Protein AF-A0A6A7LUN0-F1 (afdb_monomer_lite)

Structure (mmCIF, N/CA/C/O backbone):
data_AF-A0A6A7LUN0-F1
#
_entry.id   AF-A0A6A7LUN0-F1
#
loop_
_atom_site.group_PDB
_atom_site.id
_atom_site.type_symbol
_atom_site.label_atom_id
_atom_site.label_alt_id
_atom_site.label_comp_id
_atom_site.label_asym_id
_atom_site.label_entity_id
_atom_site.label_seq_id
_atom_site.pdbx_PDB_ins_code
_atom_site.Cartn_x
_atom_site.Cartn_y
_atom_site.Cartn_z
_atom_site.occupancy
_atom_site.B_iso_or_equiv
_atom_site.auth_seq_id
_atom_site.auth_comp_id
_atom_site.auth_asym_id
_atom_site.auth_atom_id
_atom_site.pdbx_PDB_model_num
ATOM 1 N N . MET A 1 1 ? 32.329 -6.290 10.914 1.00 32.00 1 MET A N 1
ATOM 2 C CA . MET A 1 1 ? 31.303 -7.043 11.662 1.00 32.00 1 MET A CA 1
ATOM 3 C C . MET A 1 1 ? 29.964 -6.703 11.040 1.00 32.00 1 MET A C 1
ATOM 5 O O . MET A 1 1 ? 29.440 -5.628 11.288 1.00 32.00 1 MET A O 1
ATOM 9 N N . THR A 1 2 ? 29.502 -7.539 10.115 1.00 30.95 2 THR A N 1
ATOM 10 C CA . THR A 1 2 ? 28.252 -7.361 9.370 1.00 30.95 2 THR A CA 1
ATOM 11 C C . THR A 1 2 ? 27.094 -7.620 10.320 1.00 30.95 2 THR A C 1
ATOM 13 O O . THR A 1 2 ? 26.953 -8.715 10.860 1.00 30.95 2 THR A O 1
ATOM 16 N N . GLN A 1 3 ? 26.319 -6.578 10.591 1.00 29.12 3 GLN A N 1
ATOM 17 C CA . GLN A 1 3 ? 25.154 -6.629 11.456 1.00 29.12 3 GLN A CA 1
ATOM 18 C C . GLN A 1 3 ? 24.014 -7.293 10.675 1.00 29.12 3 GLN A C 1
ATOM 20 O O . GLN A 1 3 ? 23.099 -6.635 10.196 1.00 29.12 3 GLN A O 1
ATOM 25 N N . THR A 1 4 ? 24.088 -8.615 10.519 1.00 35.47 4 THR A N 1
ATOM 26 C CA . THR A 1 4 ? 22.958 -9.460 10.122 1.00 35.47 4 THR A CA 1
ATOM 27 C C . THR A 1 4 ? 22.011 -9.518 11.319 1.00 35.47 4 THR A C 1
ATOM 29 O O . THR A 1 4 ? 21.929 -10.513 12.034 1.00 35.47 4 THR A O 1
ATOM 32 N N . ALA A 1 5 ? 21.400 -8.380 11.656 1.00 35.88 5 ALA A N 1
ATOM 33 C CA . ALA A 1 5 ? 20.413 -8.340 12.713 1.00 35.88 5 ALA A CA 1
ATOM 34 C C . ALA A 1 5 ? 19.210 -9.180 12.273 1.00 35.88 5 ALA A C 1
ATOM 36 O O . ALA A 1 5 ? 18.821 -9.225 11.108 1.00 35.88 5 ALA A O 1
ATOM 37 N N . VAL A 1 6 ? 18.692 -9.928 13.232 1.00 41.22 6 VAL A N 1
ATOM 38 C CA . VAL A 1 6 ? 17.572 -10.850 13.108 1.00 41.22 6 VAL A CA 1
ATOM 39 C C . VAL A 1 6 ? 16.319 -10.030 12.772 1.00 41.22 6 VAL A C 1
ATOM 41 O O . VAL A 1 6 ? 15.617 -9.570 13.664 1.00 41.22 6 VAL A O 1
ATOM 44 N N . TYR A 1 7 ? 16.076 -9.784 11.483 1.00 47.75 7 TYR A N 1
ATOM 45 C CA . TYR A 1 7 ? 14.964 -8.957 10.986 1.00 47.75 7 TYR A CA 1
ATOM 46 C C . TYR A 1 7 ? 13.709 -9.763 10.624 1.00 47.75 7 TYR A C 1
ATOM 48 O O . TYR A 1 7 ? 12.706 -9.196 10.199 1.00 47.75 7 TYR A O 1
ATOM 56 N N . ASN A 1 8 ? 13.723 -11.077 10.843 1.00 54.34 8 ASN A N 1
ATOM 57 C CA . ASN A 1 8 ? 12.653 -11.971 10.417 1.00 54.34 8 ASN A CA 1
ATOM 58 C C . ASN A 1 8 ? 11.846 -12.508 11.608 1.00 54.34 8 ASN A C 1
ATOM 60 O O . ASN A 1 8 ? 11.859 -13.702 11.908 1.00 54.34 8 ASN A O 1
ATOM 64 N N . SER A 1 9 ? 11.146 -11.621 12.315 1.00 64.19 9 SER A N 1
ATOM 65 C CA . SER A 1 9 ? 10.042 -12.077 13.165 1.00 64.19 9 SER A CA 1
ATOM 66 C C . SER A 1 9 ? 8.835 -12.397 12.277 1.00 64.19 9 SER A C 1
ATOM 68 O O . SER A 1 9 ? 8.668 -11.763 11.232 1.00 64.19 9 SER A O 1
ATOM 70 N N . THR A 1 10 ? 7.983 -13.346 12.678 1.00 64.25 10 THR A N 1
ATOM 71 C CA . THR A 1 10 ? 6.719 -13.628 11.971 1.00 64.25 10 THR A CA 1
ATOM 72 C C . THR A 1 10 ? 5.931 -12.338 11.749 1.00 64.25 10 THR A C 1
ATOM 74 O O . THR A 1 10 ? 5.528 -12.067 10.627 1.00 64.25 10 THR A O 1
ATOM 77 N N . SER A 1 11 ? 5.859 -11.471 12.763 1.00 74.31 11 SER A N 1
ATOM 78 C CA . SER A 1 11 ? 5.230 -10.150 12.682 1.00 74.31 11 SER A CA 1
ATOM 79 C C . SER A 1 11 ? 5.823 -9.249 11.583 1.00 74.31 11 SER A C 1
ATOM 81 O O . SER A 1 11 ? 5.086 -8.595 10.845 1.00 74.31 11 SER A O 1
ATOM 83 N N . THR A 1 12 ? 7.148 -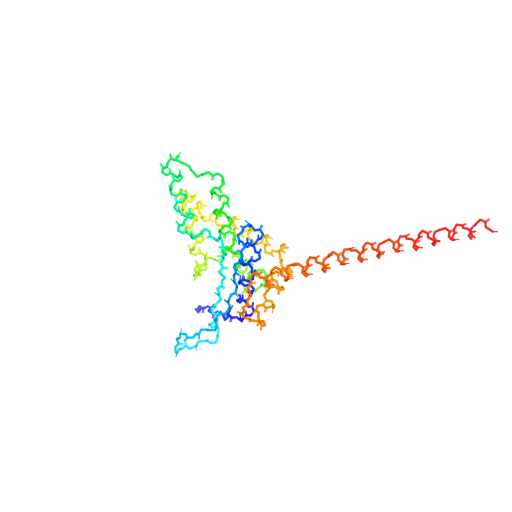9.252 11.394 1.00 77.94 12 THR A N 1
ATOM 84 C CA . THR A 1 12 ? 7.815 -8.464 10.339 1.00 77.94 12 THR A CA 1
ATOM 85 C C . THR A 1 12 ? 7.472 -8.971 8.937 1.00 77.94 12 THR A C 1
ATOM 87 O O . THR A 1 12 ? 7.295 -8.171 8.017 1.00 77.94 12 THR A O 1
ATOM 90 N N . VAL A 1 13 ? 7.372 -10.292 8.765 1.00 78.75 13 VAL A N 1
ATOM 91 C CA . VAL A 1 13 ? 6.965 -10.906 7.492 1.00 78.75 13 VAL A CA 1
ATOM 92 C C . VAL A 1 13 ? 5.477 -10.661 7.244 1.00 78.75 13 VAL A C 1
ATOM 94 O O . VAL A 1 13 ? 5.110 -10.257 6.146 1.00 78.75 13 VAL A O 1
ATOM 97 N N . CYS A 1 14 ? 4.626 -10.780 8.267 1.00 84.50 14 CYS A N 1
ATOM 98 C CA . CYS A 1 14 ? 3.204 -10.464 8.149 1.00 84.50 14 CYS A CA 1
ATOM 99 C C . CYS A 1 14 ? 2.973 -9.024 7.685 1.00 84.50 14 CYS A C 1
ATOM 101 O O . CYS A 1 14 ? 2.146 -8.788 6.811 1.00 84.50 14 CYS A O 1
ATOM 103 N N . LEU A 1 15 ? 3.709 -8.061 8.250 1.00 89.06 15 LEU A N 1
ATOM 104 C CA . LEU A 1 15 ? 3.634 -6.656 7.841 1.00 89.06 15 LEU A CA 1
ATOM 105 C C . LEU A 1 15 ? 4.093 -6.446 6.395 1.00 89.06 15 LEU A C 1
ATOM 107 O O . LEU A 1 15 ? 3.499 -5.636 5.686 1.00 89.06 15 LEU A O 1
ATOM 111 N N . HIS A 1 16 ? 5.127 -7.172 5.963 1.00 87.31 16 HIS A N 1
ATOM 112 C CA . HIS A 1 16 ? 5.645 -7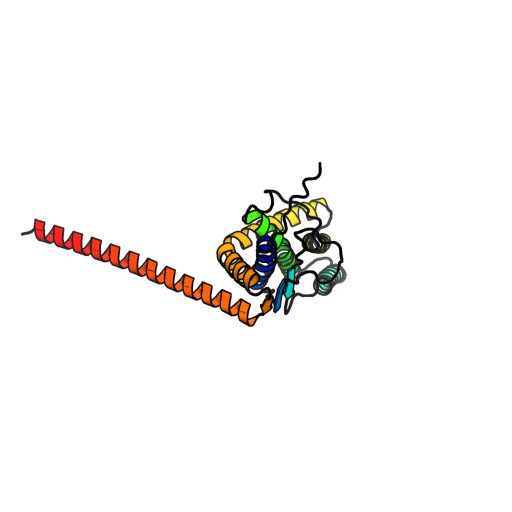.128 4.593 1.00 87.31 16 HIS A CA 1
ATOM 113 C C . HIS A 1 16 ? 4.591 -7.602 3.586 1.00 87.31 16 HIS A C 1
ATOM 115 O O . HIS A 1 16 ? 4.212 -6.848 2.690 1.00 87.31 16 HIS A O 1
ATOM 121 N N . GLU A 1 17 ? 4.047 -8.803 3.792 1.00 87.31 17 GLU A N 1
ATOM 122 C CA . GLU A 1 17 ? 3.032 -9.388 2.906 1.00 87.31 17 GLU A CA 1
ATOM 123 C C . GLU A 1 17 ? 1.701 -8.622 2.951 1.00 87.31 17 GLU A C 1
ATOM 125 O O . GLU A 1 17 ? 1.060 -8.393 1.924 1.00 87.31 17 GLU A O 1
ATOM 130 N N . ALA A 1 18 ? 1.286 -8.153 4.131 1.00 91.56 18 ALA A N 1
ATOM 131 C CA . ALA A 1 18 ? 0.084 -7.337 4.261 1.00 91.56 18 ALA A CA 1
ATOM 132 C C . ALA A 1 18 ? 0.211 -6.005 3.507 1.00 91.56 18 ALA A C 1
ATOM 134 O O . ALA A 1 18 ? -0.760 -5.544 2.908 1.00 91.56 18 ALA A O 1
ATOM 135 N N . ALA A 1 19 ? 1.391 -5.379 3.506 1.00 93.31 19 ALA A N 1
ATOM 136 C CA . ALA A 1 19 ? 1.610 -4.134 2.779 1.00 93.31 19 ALA A CA 1
ATOM 137 C C . ALA A 1 19 ? 1.523 -4.337 1.264 1.00 93.31 19 ALA A C 1
ATOM 139 O O . ALA A 1 19 ? 0.834 -3.580 0.584 1.00 93.31 19 ALA A O 1
ATOM 140 N N . HIS A 1 20 ? 2.150 -5.391 0.751 1.00 90.50 20 HIS A N 1
ATOM 141 C CA . HIS A 1 20 ? 2.011 -5.828 -0.635 1.00 90.50 20 HIS A CA 1
ATOM 142 C C . HIS A 1 20 ? 0.545 -5.991 -1.056 1.00 90.50 20 HIS A C 1
ATOM 144 O O . HIS A 1 20 ? 0.108 -5.386 -2.036 1.00 90.50 20 HIS A O 1
ATOM 150 N N . ALA A 1 21 ? -0.229 -6.737 -0.269 1.00 90.56 21 ALA A N 1
ATOM 151 C CA . ALA A 1 21 ? -1.638 -6.998 -0.528 1.00 90.56 21 ALA A CA 1
ATOM 152 C C . ALA A 1 21 ? -2.508 -5.731 -0.482 1.00 90.56 21 ALA A C 1
ATOM 154 O O . ALA A 1 21 ? -3.247 -5.445 -1.422 1.00 90.56 21 ALA A O 1
ATOM 155 N N . VAL A 1 22 ? -2.400 -4.938 0.589 1.00 94.12 22 VAL A N 1
ATOM 156 C CA . VAL A 1 22 ? -3.233 -3.741 0.795 1.00 94.12 22 VAL A CA 1
ATOM 157 C C . VAL A 1 22 ? -2.910 -2.644 -0.215 1.00 94.12 22 VAL A C 1
ATOM 159 O O . VAL A 1 22 ? -3.820 -1.997 -0.735 1.00 94.12 22 VAL A O 1
ATOM 162 N N . ILE A 1 23 ? -1.628 -2.413 -0.506 1.00 94.12 23 ILE A N 1
ATOM 163 C CA . ILE A 1 23 ? -1.241 -1.416 -1.509 1.00 94.12 23 ILE A CA 1
ATOM 164 C C . ILE A 1 23 ? -1.569 -1.920 -2.914 1.00 94.12 23 ILE A C 1
ATOM 166 O O . ILE A 1 23 ? -2.065 -1.142 -3.726 1.00 94.12 23 ILE A O 1
ATOM 170 N N . GLY A 1 24 ? -1.379 -3.215 -3.177 1.00 89.56 24 GLY A N 1
ATOM 171 C CA . GLY A 1 24 ? -1.799 -3.852 -4.420 1.00 89.56 24 GLY A CA 1
ATOM 172 C C . GLY A 1 24 ? -3.285 -3.635 -4.703 1.00 89.56 24 GLY A C 1
ATOM 173 O O . GLY A 1 24 ? -3.618 -3.135 -5.776 1.00 89.56 24 GLY A O 1
ATOM 174 N N . ASP A 1 25 ? -4.162 -3.921 -3.738 1.00 90.81 25 ASP A N 1
ATOM 175 C CA . ASP A 1 25 ? -5.613 -3.713 -3.856 1.00 90.81 25 ASP A CA 1
ATOM 176 C C . ASP A 1 25 ? -5.971 -2.247 -4.149 1.00 90.81 25 ASP A C 1
ATOM 178 O O . ASP A 1 25 ? -6.665 -1.953 -5.124 1.00 90.81 25 ASP A O 1
ATOM 182 N N . ARG A 1 26 ? -5.394 -1.299 -3.396 1.00 91.62 26 ARG A N 1
ATOM 183 C CA . ARG A 1 26 ? -5.623 0.145 -3.601 1.00 91.62 26 ARG A CA 1
ATOM 184 C C . ARG A 1 26 ? -5.186 0.655 -4.976 1.00 91.62 26 ARG A C 1
ATOM 186 O O . ARG A 1 26 ? -5.747 1.636 -5.458 1.00 91.62 26 ARG A O 1
ATOM 193 N N . LEU A 1 27 ? -4.184 0.026 -5.588 1.00 89.12 27 LEU A N 1
ATOM 194 C CA . LEU A 1 27 ? -3.661 0.396 -6.907 1.00 89.12 27 LEU A CA 1
ATOM 195 C C . LEU A 1 27 ? -4.334 -0.362 -8.065 1.00 89.12 27 LEU A C 1
ATOM 197 O O . LEU A 1 27 ? -3.927 -0.197 -9.217 1.00 89.12 27 LEU A O 1
ATOM 201 N N . GLY A 1 28 ? -5.368 -1.162 -7.775 1.00 83.56 28 GLY A N 1
ATOM 202 C CA . GLY A 1 28 ? -6.113 -1.935 -8.773 1.00 83.56 28 GLY A CA 1
ATOM 203 C C . GLY A 1 28 ? -5.458 -3.266 -9.151 1.00 83.56 28 GLY A C 1
ATOM 204 O O . GLY A 1 28 ? -5.792 -3.845 -10.180 1.00 83.56 28 GLY A O 1
ATOM 205 N N . THR A 1 29 ? -4.535 -3.759 -8.326 1.00 76.94 29 THR A N 1
ATOM 206 C CA . THR A 1 29 ? -3.855 -5.057 -8.465 1.00 76.94 29 THR A CA 1
ATOM 207 C C . THR A 1 29 ? -4.122 -5.927 -7.232 1.00 76.94 29 THR A C 1
ATOM 209 O O . THR A 1 29 ? -3.211 -6.161 -6.433 1.00 76.94 29 THR A O 1
ATOM 212 N N . PRO A 1 30 ? -5.376 -6.354 -7.010 1.00 72.62 30 PRO A N 1
ATOM 213 C CA . PRO A 1 30 ? -5.753 -7.000 -5.765 1.00 72.62 30 PRO A CA 1
ATOM 214 C C . PRO A 1 30 ? -5.081 -8.371 -5.578 1.00 72.62 30 PRO A C 1
ATOM 216 O O . PRO A 1 30 ? -4.813 -9.080 -6.560 1.00 72.62 30 PRO A O 1
ATOM 219 N N . PRO A 1 31 ? -4.802 -8.758 -4.321 1.00 73.69 31 PRO A N 1
ATOM 220 C CA . PRO A 1 31 ? -4.298 -10.085 -4.002 1.00 73.69 31 PRO A CA 1
ATOM 221 C C . PRO A 1 31 ? -5.381 -11.139 -4.270 1.00 73.69 31 PRO A C 1
ATOM 223 O O . PRO A 1 31 ? -6.564 -10.904 -4.049 1.00 73.69 31 PRO A O 1
ATOM 226 N N . PHE A 1 32 ? -4.960 -12.314 -4.723 1.00 66.75 32 PHE A N 1
ATOM 227 C CA . PHE A 1 32 ? -5.776 -13.526 -4.750 1.00 66.75 32 PHE A CA 1
ATOM 228 C C . PHE A 1 32 ? -5.690 -14.259 -3.413 1.00 66.75 32 PHE A C 1
ATOM 230 O O . PHE A 1 32 ? -6.701 -14.637 -2.831 1.00 66.75 32 PHE A O 1
ATOM 237 N N . GLU A 1 33 ? -4.464 -14.430 -2.917 1.00 76.62 33 GLU A N 1
ATOM 238 C CA . GLU A 1 33 ? -4.158 -15.131 -1.675 1.00 76.62 33 GLU A CA 1
ATOM 239 C C . GLU A 1 33 ? -2.901 -14.530 -1.044 1.00 76.62 33 GLU A C 1
ATOM 241 O O . GLU A 1 33 ? -1.970 -14.116 -1.733 1.00 76.62 33 GLU A O 1
ATOM 246 N N . ILE A 1 34 ? -2.839 -14.532 0.280 1.00 78.12 34 ILE A N 1
ATOM 247 C CA . ILE A 1 34 ? -1.654 -14.178 1.056 1.00 78.12 34 ILE A CA 1
ATOM 248 C C . ILE A 1 34 ? -1.290 -15.397 1.892 1.00 78.12 34 ILE A C 1
ATOM 250 O O . ILE A 1 34 ? -2.113 -15.887 2.661 1.00 78.12 34 ILE A O 1
ATOM 254 N N . VAL A 1 35 ? -0.068 -15.905 1.750 1.00 73.81 35 VAL A N 1
ATOM 255 C CA . VAL A 1 35 ? 0.351 -17.174 2.350 1.00 73.81 35 VAL A CA 1
ATOM 256 C C . VAL A 1 35 ? 1.681 -17.015 3.070 1.00 73.81 35 VAL A C 1
ATOM 258 O O . VAL A 1 35 ? 2.706 -16.710 2.465 1.00 73.81 35 VAL A O 1
ATOM 261 N N . LEU A 1 36 ? 1.704 -17.334 4.360 1.00 68.31 36 LEU A N 1
ATOM 262 C CA . LEU A 1 36 ? 2.936 -17.545 5.111 1.00 68.31 36 LEU A CA 1
ATOM 263 C C . LEU A 1 36 ? 3.243 -19.037 5.147 1.00 68.31 36 LEU A C 1
ATOM 265 O O . LEU A 1 36 ? 2.636 -19.802 5.898 1.00 68.31 36 LEU A O 1
ATOM 269 N N . ARG A 1 37 ? 4.207 -19.487 4.337 1.00 59.00 37 ARG A N 1
ATOM 270 C CA . ARG A 1 37 ? 4.658 -20.881 4.412 1.00 59.00 37 ARG A CA 1
ATOM 271 C C . ARG A 1 37 ? 5.770 -20.997 5.444 1.00 59.00 37 ARG A C 1
ATOM 273 O O . ARG A 1 37 ? 6.863 -20.471 5.261 1.00 59.00 37 ARG A O 1
ATOM 280 N N . GLY A 1 38 ? 5.547 -21.803 6.480 1.00 48.84 38 GLY A N 1
ATOM 281 C CA . GLY A 1 38 ? 6.660 -22.355 7.249 1.00 48.84 38 GLY A CA 1
ATOM 282 C C . GLY A 1 38 ? 7.569 -23.154 6.307 1.00 48.84 38 GLY A C 1
ATOM 283 O O . GLY A 1 38 ? 7.095 -24.046 5.601 1.00 48.84 38 GLY A O 1
ATOM 284 N N . SER A 1 39 ? 8.862 -22.825 6.252 1.00 40.19 39 SER A N 1
ATOM 285 C CA . SER A 1 39 ? 9.831 -23.520 5.396 1.00 40.19 39 SER A CA 1
ATOM 286 C C . SER A 1 39 ? 9.794 -25.039 5.636 1.00 40.19 39 SER A C 1
ATOM 288 O O . SER A 1 39 ? 10.192 -25.532 6.693 1.00 40.19 39 SER A O 1
ATOM 290 N N . THR A 1 40 ? 9.311 -25.806 4.652 1.00 34.69 40 THR A N 1
ATOM 291 C CA . THR A 1 40 ? 9.350 -27.284 4.660 1.00 34.69 40 THR A CA 1
ATOM 292 C C . THR A 1 40 ? 10.552 -27.845 3.897 1.00 34.69 40 THR A C 1
ATOM 294 O O . THR A 1 40 ? 10.762 -29.058 3.872 1.00 34.69 40 THR A O 1
ATOM 297 N N . LYS A 1 41 ? 11.395 -26.989 3.309 1.00 34.69 41 LYS A N 1
ATOM 298 C CA . LYS A 1 41 ? 12.603 -27.390 2.582 1.00 34.69 41 LYS A CA 1
ATOM 299 C C . LYS A 1 41 ? 13.795 -26.600 3.109 1.00 34.69 41 LYS A C 1
ATOM 301 O O . LYS A 1 41 ? 13.986 -25.467 2.712 1.00 34.69 41 LYS A O 1
ATOM 306 N N . HIS A 1 42 ? 14.543 -27.210 4.031 1.00 35.50 42 HIS A N 1
ATOM 307 C CA . HIS A 1 42 ? 16.010 -27.185 4.185 1.00 35.50 42 HIS A CA 1
ATOM 308 C C . HIS A 1 42 ? 16.401 -27.511 5.640 1.00 35.50 42 HIS A C 1
ATOM 310 O O . HIS A 1 42 ? 16.007 -26.857 6.600 1.00 35.50 42 HIS A O 1
ATOM 316 N N . LYS A 1 43 ? 17.197 -28.575 5.805 1.00 31.83 43 LYS A N 1
ATOM 317 C CA . LYS A 1 43 ? 17.642 -29.176 7.079 1.00 31.83 43 LYS A CA 1
ATOM 318 C C . LYS A 1 43 ? 18.679 -28.350 7.874 1.00 31.83 43 LYS A C 1
ATOM 320 O O . LYS A 1 43 ? 19.438 -28.924 8.649 1.00 31.83 43 LYS A O 1
ATOM 325 N N . ARG A 1 44 ? 18.745 -27.026 7.730 1.00 36.88 44 ARG A N 1
ATOM 326 C CA . ARG A 1 44 ? 19.609 -26.170 8.566 1.00 36.88 44 ARG A CA 1
ATOM 327 C C . ARG A 1 44 ? 18.887 -24.857 8.846 1.00 36.88 44 ARG A C 1
ATOM 329 O O . ARG A 1 44 ? 18.932 -23.951 8.031 1.00 36.88 44 ARG A O 1
ATOM 336 N N . LYS A 1 45 ? 18.177 -24.812 9.973 1.00 41.44 45 LYS A N 1
ATOM 337 C CA . LYS A 1 45 ? 17.426 -23.642 10.439 1.00 41.44 45 LYS A CA 1
ATOM 338 C C . LYS A 1 45 ? 18.364 -22.643 11.114 1.00 41.44 45 LYS A C 1
ATOM 340 O O . LYS A 1 45 ? 19.080 -23.034 12.037 1.00 41.44 45 LYS A O 1
ATOM 345 N N . GLN A 1 46 ? 18.277 -21.372 10.730 1.00 34.94 46 GLN A N 1
ATOM 346 C CA . GLN A 1 46 ? 18.419 -20.282 11.693 1.00 34.94 46 GLN A CA 1
ATOM 347 C C . GLN A 1 46 ? 17.012 -19.900 12.204 1.00 34.94 46 GLN A C 1
ATOM 349 O O . GLN A 1 46 ? 16.025 -20.086 11.486 1.00 34.94 46 GLN A O 1
ATOM 354 N N . PRO A 1 47 ? 16.854 -19.437 13.454 1.00 30.42 47 PRO A N 1
ATOM 355 C CA . PRO A 1 47 ? 15.581 -18.898 13.925 1.00 30.42 47 PRO A CA 1
ATOM 356 C C . PRO A 1 47 ? 15.290 -17.600 13.149 1.00 30.42 47 PRO A C 1
ATOM 358 O O . PRO A 1 47 ? 15.983 -16.609 13.355 1.00 30.42 47 PRO A O 1
ATOM 361 N N . GLY A 1 48 ? 14.322 -17.622 12.225 1.00 41.12 48 GLY A N 1
ATOM 362 C CA . GLY A 1 48 ? 13.984 -16.469 11.374 1.00 41.12 48 GLY A CA 1
ATOM 363 C C . GLY A 1 48 ? 13.573 -16.792 9.928 1.00 41.12 48 GLY A C 1
ATOM 364 O O . GLY A 1 48 ? 13.174 -15.900 9.199 1.00 41.12 48 GLY A O 1
ATOM 365 N N . ASP A 1 49 ? 13.625 -18.040 9.468 1.00 44.53 49 ASP A N 1
ATOM 366 C CA . ASP A 1 49 ? 13.352 -18.353 8.051 1.00 44.53 49 ASP A CA 1
ATOM 367 C C . ASP A 1 49 ? 11.878 -18.718 7.776 1.00 44.53 49 ASP A C 1
ATOM 369 O O . ASP A 1 49 ? 11.562 -19.857 7.417 1.00 44.53 49 ASP A O 1
ATOM 373 N N . SER A 1 50 ? 10.963 -17.759 7.950 1.00 48.75 50 SER A N 1
ATOM 374 C CA . SER A 1 50 ? 9.567 -17.883 7.496 1.00 48.75 50 SER A CA 1
ATOM 375 C C . SER A 1 50 ? 9.369 -17.098 6.191 1.00 48.75 50 SER A C 1
ATOM 377 O O . SER A 1 50 ? 9.133 -15.894 6.260 1.00 48.75 50 SER A O 1
ATOM 379 N N . PRO A 1 51 ? 9.480 -17.718 5.002 1.00 57.47 51 PRO A N 1
ATOM 380 C CA . PRO A 1 51 ? 9.172 -17.035 3.748 1.00 57.47 51 PRO A CA 1
ATOM 381 C C . PRO A 1 51 ? 7.656 -16.798 3.609 1.00 57.47 51 PRO A C 1
ATOM 383 O O . PRO A 1 51 ? 6.859 -17.741 3.656 1.00 57.47 51 PRO A O 1
ATOM 386 N N . GLY A 1 52 ? 7.268 -15.535 3.438 1.00 52.28 52 GLY A N 1
ATOM 387 C CA . GLY A 1 52 ? 5.924 -15.123 3.034 1.00 52.28 52 GLY A CA 1
ATOM 388 C C . GLY A 1 52 ? 5.804 -15.020 1.514 1.00 52.28 52 GLY A C 1
ATOM 389 O O . GLY A 1 52 ? 6.807 -14.850 0.824 1.00 52.28 52 GLY A O 1
ATOM 390 N N . TRP A 1 53 ? 4.589 -15.198 0.997 1.00 58.41 53 TRP A N 1
ATOM 391 C CA . TRP A 1 53 ? 4.255 -15.023 -0.415 1.00 58.41 53 TRP A CA 1
ATOM 392 C C . TRP A 1 53 ? 2.864 -14.401 -0.544 1.00 58.41 53 TRP A C 1
ATOM 394 O O . TRP A 1 53 ? 1.906 -14.907 0.041 1.00 58.41 53 TRP A O 1
ATOM 404 N N . VAL A 1 54 ? 2.722 -13.370 -1.373 1.00 53.22 54 VAL A N 1
ATOM 405 C CA . VAL A 1 54 ? 1.417 -12.873 -1.837 1.00 53.22 54 VAL A CA 1
ATOM 406 C C . VAL A 1 54 ? 1.217 -13.302 -3.287 1.00 53.22 54 VAL A C 1
ATOM 408 O O . VAL A 1 54 ? 2.033 -12.999 -4.158 1.00 53.22 54 VAL A O 1
ATOM 411 N N . TYR A 1 55 ? 0.117 -13.996 -3.550 1.00 59.75 55 TYR A N 1
ATOM 412 C CA . TYR A 1 55 ? -0.351 -14.335 -4.888 1.00 59.75 55 TYR A CA 1
ATOM 413 C C . TYR A 1 55 ? -1.422 -13.333 -5.307 1.00 59.75 55 TYR A C 1
ATOM 415 O O . TYR A 1 55 ? -2.300 -12.986 -4.522 1.00 59.75 55 TYR A O 1
ATOM 423 N N . TYR A 1 56 ? -1.376 -12.874 -6.553 1.00 54.94 56 TYR A N 1
ATOM 424 C CA . TYR A 1 56 ? -2.294 -11.864 -7.080 1.00 54.94 56 TYR A CA 1
ATOM 425 C C . TYR A 1 56 ? -3.189 -12.465 -8.154 1.00 54.94 56 TYR A C 1
ATOM 427 O O . TYR A 1 56 ? -2.724 -13.244 -8.983 1.00 54.94 56 TYR A O 1
ATOM 435 N N . GLU A 1 57 ? -4.465 -12.080 -8.150 1.00 42.94 57 GLU A N 1
ATOM 436 C CA . GLU A 1 57 ? -5.488 -12.675 -9.027 1.00 42.94 57 GLU A CA 1
ATOM 437 C C . GLU A 1 57 ? -5.259 -12.244 -10.476 1.00 42.94 57 GLU A C 1
ATOM 439 O O . GLU A 1 57 ? -5.480 -12.998 -11.426 1.00 42.94 57 GLU A O 1
ATOM 444 N N . HIS A 1 58 ? -4.728 -11.029 -10.628 1.00 42.78 58 HIS A N 1
ATOM 445 C CA . HIS A 1 58 ? -4.560 -10.343 -11.900 1.00 42.78 58 HIS A CA 1
ATOM 446 C C . HIS A 1 58 ? -3.301 -9.473 -11.953 1.00 42.78 58 HIS A C 1
ATOM 448 O O . HIS A 1 58 ? -3.299 -8.457 -12.652 1.00 42.78 58 HIS A O 1
ATOM 454 N N . SER A 1 59 ? -2.212 -9.831 -11.257 1.00 48.03 59 SER A N 1
ATOM 455 C CA . SER A 1 59 ? -0.938 -9.233 -11.660 1.00 48.03 59 SER A CA 1
ATOM 456 C C . SER A 1 59 ? -0.723 -9.609 -13.125 1.00 48.03 59 SER A C 1
ATOM 458 O O . SER A 1 59 ? -0.802 -10.783 -13.496 1.00 48.03 59 SER A O 1
ATOM 460 N N . GLU A 1 60 ? -0.484 -8.623 -13.994 1.00 52.31 60 GLU A N 1
ATOM 461 C CA . GLU A 1 60 ? 0.270 -8.955 -15.194 1.00 52.31 60 GLU A CA 1
ATOM 462 C C . GLU A 1 60 ? 1.518 -9.658 -14.668 1.00 52.31 60 GLU A C 1
ATOM 464 O O . GLU A 1 60 ? 2.202 -9.065 -13.830 1.00 52.31 60 GLU A O 1
ATOM 469 N N . PRO A 1 61 ? 1.786 -10.919 -15.061 1.00 57.09 61 PRO A N 1
ATOM 470 C CA . PRO A 1 61 ? 3.069 -11.516 -14.736 1.00 57.09 61 PRO A CA 1
ATOM 471 C C . PRO A 1 61 ? 4.128 -10.479 -15.099 1.00 57.09 61 PRO A C 1
ATOM 473 O O . PRO A 1 61 ? 3.953 -9.837 -16.140 1.00 57.09 61 PRO A O 1
ATOM 476 N N . ASP A 1 62 ? 5.177 -10.291 -14.295 1.00 64.12 62 ASP A N 1
ATOM 477 C CA . ASP A 1 62 ? 6.242 -9.316 -14.595 1.00 64.12 62 ASP A CA 1
ATOM 478 C C . ASP A 1 62 ? 6.624 -9.343 -16.082 1.00 64.12 62 ASP A C 1
ATOM 480 O O . ASP A 1 62 ? 6.812 -8.319 -16.727 1.00 64.12 62 ASP A O 1
ATOM 484 N N . GLU A 1 63 ? 6.630 -10.549 -16.650 1.00 70.56 63 GLU A N 1
ATOM 485 C CA . GLU A 1 63 ? 6.911 -10.854 -18.044 1.00 70.56 63 GLU A CA 1
ATOM 486 C C . GLU A 1 63 ? 5.897 -10.302 -19.068 1.00 70.56 63 GLU A C 1
ATOM 488 O O . GLU A 1 63 ? 6.254 -10.007 -20.206 1.00 70.56 63 GLU A O 1
ATOM 493 N N . ARG A 1 64 ? 4.612 -10.186 -18.723 1.00 76.69 64 ARG A N 1
ATOM 494 C CA . ARG A 1 64 ? 3.581 -9.584 -19.584 1.00 76.69 64 ARG A CA 1
ATOM 495 C C . ARG A 1 64 ? 3.679 -8.062 -19.573 1.00 76.69 64 ARG A C 1
ATOM 497 O O . ARG A 1 64 ? 3.639 -7.465 -20.646 1.00 76.69 64 ARG A O 1
ATOM 504 N N . LEU A 1 65 ? 3.850 -7.455 -18.398 1.00 80.06 65 LEU A N 1
ATOM 505 C CA . LEU A 1 65 ? 4.069 -6.013 -18.276 1.00 80.06 65 LEU A CA 1
ATOM 506 C C . LEU A 1 65 ? 5.369 -5.611 -18.983 1.00 80.06 65 LEU A C 1
ATOM 508 O O . LEU A 1 65 ? 5.379 -4.680 -19.787 1.00 80.06 65 LEU A O 1
ATOM 512 N N . ARG A 1 66 ? 6.442 -6.374 -18.756 1.00 80.50 66 ARG A N 1
ATOM 513 C CA . ARG A 1 66 ? 7.720 -6.229 -19.454 1.00 80.50 66 ARG A CA 1
ATOM 514 C C . ARG A 1 66 ? 7.543 -6.262 -20.967 1.00 80.50 66 ARG A C 1
ATOM 516 O O . ARG A 1 66 ? 7.962 -5.320 -21.632 1.00 80.50 66 ARG A O 1
ATOM 523 N N . ARG A 1 67 ? 6.865 -7.286 -21.499 1.00 84.50 67 ARG A N 1
ATOM 524 C CA . ARG A 1 67 ? 6.584 -7.381 -22.938 1.00 84.50 67 ARG A CA 1
ATOM 525 C C . ARG A 1 67 ? 5.801 -6.183 -23.458 1.00 84.50 67 ARG A C 1
ATOM 527 O O . ARG A 1 67 ? 6.152 -5.656 -24.499 1.00 84.50 67 ARG A O 1
ATOM 534 N N . ARG A 1 68 ? 4.802 -5.683 -22.724 1.00 86.62 68 ARG A N 1
ATOM 535 C CA . ARG A 1 68 ? 4.069 -4.466 -23.121 1.00 86.62 68 ARG A CA 1
ATOM 536 C C . ARG A 1 68 ? 4.967 -3.230 -23.172 1.00 86.62 68 ARG A C 1
ATOM 538 O O . ARG A 1 68 ? 4.794 -2.404 -24.067 1.00 86.62 68 ARG A O 1
ATOM 545 N N . ILE A 1 69 ? 5.899 -3.082 -22.228 1.00 85.19 69 ILE A N 1
ATOM 546 C CA . ILE A 1 69 ? 6.875 -1.983 -22.239 1.00 85.19 69 ILE A CA 1
ATOM 547 C C . ILE A 1 69 ? 7.793 -2.120 -23.458 1.00 85.19 69 ILE A C 1
ATOM 549 O O . ILE A 1 69 ? 7.908 -1.171 -24.234 1.00 85.19 69 ILE A O 1
ATOM 553 N N . GLU A 1 70 ? 8.382 -3.300 -23.657 1.00 85.94 70 GLU A N 1
ATOM 554 C CA . GLU A 1 70 ? 9.269 -3.606 -24.785 1.00 85.94 70 GLU A CA 1
ATOM 555 C C . GLU A 1 70 ? 8.554 -3.393 -26.132 1.00 85.94 70 GLU A C 1
ATOM 557 O O . GLU A 1 70 ? 9.052 -2.651 -26.977 1.00 85.94 70 GLU A O 1
ATOM 562 N N . ASP A 1 71 ? 7.343 -3.930 -26.301 1.00 88.25 71 ASP A N 1
ATOM 563 C CA . ASP A 1 71 ? 6.507 -3.760 -27.494 1.00 88.25 71 ASP A CA 1
ATOM 564 C C . ASP A 1 71 ? 6.153 -2.287 -27.736 1.00 88.25 71 ASP A C 1
ATOM 566 O O . ASP A 1 71 ? 6.161 -1.826 -28.877 1.00 88.25 71 ASP A O 1
ATOM 570 N N . SER A 1 72 ? 5.856 -1.514 -26.684 1.00 86.81 72 SER A N 1
ATOM 571 C CA . SER A 1 72 ? 5.557 -0.082 -26.819 1.00 86.81 72 SER A CA 1
ATOM 572 C C . SER A 1 72 ? 6.774 0.694 -27.316 1.00 86.81 72 SER A C 1
ATOM 574 O O . SER A 1 72 ? 6.642 1.528 -28.213 1.00 86.81 72 SER A O 1
ATOM 576 N N . VAL A 1 73 ? 7.959 0.406 -26.774 1.00 83.50 73 VAL A N 1
ATOM 577 C CA . VAL A 1 73 ? 9.213 1.026 -27.220 1.00 83.50 73 VAL A CA 1
ATOM 578 C C . VAL A 1 73 ? 9.526 0.621 -28.660 1.00 83.50 73 VAL A C 1
ATOM 580 O O . VAL A 1 73 ? 9.797 1.496 -29.479 1.00 83.50 73 VAL A O 1
ATOM 583 N N . LEU A 1 74 ? 9.416 -0.666 -28.997 1.00 84.62 74 LEU A N 1
ATOM 584 C CA . LEU A 1 74 ? 9.684 -1.182 -30.343 1.00 84.62 74 LEU A CA 1
ATOM 585 C C . LEU A 1 74 ? 8.724 -0.611 -31.395 1.00 84.62 74 LEU A C 1
ATOM 587 O O . LEU A 1 74 ? 9.158 -0.212 -32.472 1.00 84.62 74 LEU A O 1
ATOM 591 N N . MET A 1 75 ? 7.425 -0.556 -31.093 1.00 85.62 75 MET A N 1
ATOM 592 C CA . MET A 1 75 ? 6.399 -0.158 -32.063 1.00 85.62 75 MET A CA 1
ATOM 593 C C . MET A 1 75 ? 6.211 1.355 -32.171 1.00 85.62 75 MET A C 1
ATOM 595 O O . MET A 1 75 ? 5.810 1.846 -33.225 1.00 85.62 75 MET A O 1
ATOM 599 N N . ARG A 1 76 ? 6.420 2.103 -31.080 1.00 82.31 76 ARG A N 1
ATOM 600 C CA . ARG A 1 76 ? 6.075 3.536 -31.006 1.00 82.31 76 ARG A CA 1
ATOM 601 C C . ARG A 1 76 ? 7.270 4.442 -30.736 1.00 82.31 76 ARG A C 1
ATOM 603 O O . ARG A 1 76 ? 7.140 5.651 -30.894 1.00 82.31 76 ARG A O 1
ATOM 610 N N . GLY A 1 77 ? 8.401 3.891 -30.299 1.00 83.00 77 GLY A N 1
ATOM 611 C CA . GLY A 1 77 ? 9.553 4.663 -29.830 1.00 83.00 77 GLY A CA 1
ATOM 612 C C . GLY A 1 77 ? 9.361 5.303 -28.450 1.00 83.00 77 GLY A C 1
ATOM 613 O O . GLY A 1 77 ? 10.229 6.046 -28.006 1.00 83.00 77 GLY A O 1
ATOM 614 N N . TYR A 1 78 ? 8.239 5.045 -27.765 1.00 83.44 78 TYR A N 1
ATOM 615 C CA . TYR A 1 78 ? 7.957 5.558 -26.421 1.00 83.44 78 TYR A CA 1
ATOM 616 C C . TYR A 1 78 ? 7.001 4.640 -25.644 1.00 83.44 78 TYR A C 1
ATOM 618 O O . TYR A 1 78 ? 6.224 3.876 -26.221 1.00 83.44 78 TYR A O 1
ATOM 626 N N . VAL A 1 79 ? 7.027 4.749 -24.312 1.00 86.19 79 VAL A N 1
ATOM 627 C CA . VAL A 1 79 ? 6.092 4.065 -23.403 1.00 86.19 79 VAL A CA 1
ATOM 628 C C . VAL A 1 79 ? 4.877 4.958 -23.164 1.00 86.19 79 VAL A C 1
ATOM 630 O O . VAL A 1 79 ? 5.026 6.116 -22.775 1.00 86.19 79 VAL A O 1
ATOM 633 N N . THR A 1 80 ? 3.672 4.437 -23.400 1.00 87.19 80 THR A N 1
ATOM 634 C CA . THR A 1 80 ? 2.431 5.189 -23.140 1.00 87.19 80 THR A CA 1
ATOM 635 C C . THR A 1 80 ? 2.230 5.453 -21.644 1.00 87.19 80 THR A C 1
ATOM 637 O O . THR A 1 80 ? 2.698 4.685 -20.803 1.00 87.19 80 THR A O 1
ATOM 640 N N . ASN A 1 81 ? 1.481 6.506 -21.297 1.00 87.88 81 ASN A N 1
ATOM 641 C CA . ASN A 1 81 ? 1.162 6.815 -19.896 1.00 87.88 81 ASN A CA 1
ATOM 642 C C . ASN A 1 81 ? 0.427 5.668 -19.193 1.00 87.88 81 ASN A C 1
ATOM 644 O O . ASN A 1 81 ? 0.654 5.436 -18.015 1.00 87.88 81 ASN A O 1
ATOM 648 N N . GLU A 1 82 ? -0.421 4.929 -19.908 1.00 87.62 82 GLU A N 1
ATOM 649 C CA . GLU A 1 82 ? -1.127 3.774 -19.350 1.00 87.62 82 GLU A CA 1
ATOM 650 C C . GLU A 1 82 ? -0.150 2.675 -18.909 1.00 87.62 82 GLU A C 1
ATOM 652 O O . GLU A 1 82 ? -0.208 2.210 -17.772 1.00 87.62 82 GLU A O 1
ATOM 657 N N . ILE A 1 83 ? 0.794 2.308 -19.783 1.00 86.38 83 ILE A N 1
ATOM 658 C CA . ILE A 1 83 ? 1.807 1.285 -19.489 1.00 86.38 83 ILE A CA 1
ATOM 659 C C . ILE A 1 83 ? 2.759 1.774 -18.393 1.00 86.38 83 ILE A C 1
ATOM 661 O O . ILE A 1 83 ? 3.100 1.013 -17.490 1.00 86.38 83 ILE A O 1
ATOM 665 N N . ARG A 1 84 ? 3.151 3.054 -18.433 1.00 88.94 84 ARG A N 1
ATOM 666 C CA . ARG A 1 84 ? 3.988 3.663 -17.393 1.00 88.94 84 ARG A CA 1
ATOM 667 C C . ARG A 1 84 ? 3.291 3.626 -16.033 1.00 88.94 84 ARG A C 1
ATOM 669 O O . ARG A 1 84 ? 3.897 3.166 -15.076 1.00 88.94 84 ARG A O 1
ATOM 676 N N . ASN A 1 85 ? 2.023 4.025 -15.952 1.00 89.19 85 ASN A N 1
ATOM 677 C CA . ASN A 1 85 ? 1.258 3.993 -14.704 1.00 89.19 85 ASN A CA 1
ATOM 678 C C . ASN A 1 85 ? 1.126 2.566 -14.154 1.00 89.19 85 ASN A C 1
ATOM 680 O O . ASN A 1 85 ? 1.308 2.356 -12.958 1.00 89.19 85 ASN A O 1
ATOM 684 N N . ALA A 1 86 ? 0.869 1.578 -15.017 1.00 86.50 86 ALA A N 1
ATOM 685 C CA . ALA A 1 86 ? 0.821 0.174 -14.609 1.00 86.50 86 ALA A CA 1
ATOM 686 C C . ALA A 1 86 ? 2.166 -0.303 -14.031 1.00 86.50 86 ALA A C 1
ATOM 688 O O . ALA A 1 86 ? 2.198 -0.957 -12.987 1.00 86.50 86 ALA A O 1
ATOM 689 N N . ALA A 1 87 ? 3.279 0.078 -14.662 1.00 88.31 87 ALA A N 1
ATOM 690 C CA . ALA A 1 87 ? 4.615 -0.246 -14.177 1.00 88.31 87 ALA A CA 1
ATOM 691 C C . ALA A 1 87 ? 4.962 0.459 -12.859 1.00 88.31 87 ALA A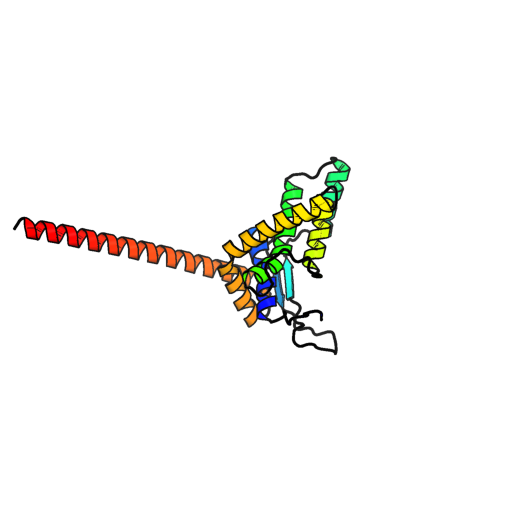 C 1
ATOM 693 O O . ALA A 1 87 ? 5.512 -0.166 -11.954 1.00 88.31 87 ALA A O 1
ATOM 694 N N . GLU A 1 88 ? 4.584 1.727 -12.704 1.00 91.50 88 GLU A N 1
ATOM 695 C CA . GLU A 1 88 ? 4.734 2.447 -11.439 1.00 91.50 88 GLU A CA 1
ATOM 696 C C . GLU A 1 88 ? 3.936 1.788 -10.317 1.00 91.50 88 GLU A C 1
ATOM 698 O O . GLU A 1 88 ? 4.463 1.619 -9.222 1.00 91.50 88 GLU A O 1
ATOM 703 N N . HIS A 1 89 ? 2.691 1.380 -10.574 1.00 90.00 89 HIS A N 1
ATOM 704 C CA . HIS A 1 89 ? 1.872 0.689 -9.577 1.00 90.00 89 HIS A CA 1
ATOM 705 C C . HIS A 1 89 ? 2.502 -0.641 -9.158 1.00 90.00 89 HIS A C 1
ATOM 707 O O . HIS A 1 89 ? 2.543 -0.951 -7.968 1.00 90.00 89 HIS A O 1
ATOM 713 N N . HIS A 1 90 ? 3.052 -1.385 -10.119 1.00 85.81 90 HIS A N 1
ATOM 714 C CA . HIS A 1 90 ? 3.773 -2.625 -9.857 1.00 85.81 90 HIS A CA 1
ATOM 715 C C . HIS A 1 90 ? 4.993 -2.403 -8.954 1.00 85.81 90 HIS A C 1
ATOM 717 O O . HIS A 1 90 ? 5.159 -3.094 -7.950 1.00 85.81 90 HIS A O 1
ATOM 723 N N . ILE A 1 91 ? 5.816 -1.401 -9.274 1.00 89.00 91 ILE A N 1
ATOM 724 C CA . ILE A 1 91 ? 6.993 -1.043 -8.476 1.00 89.00 91 ILE A CA 1
ATOM 725 C C . ILE A 1 91 ? 6.575 -0.559 -7.081 1.00 89.00 91 ILE A C 1
ATOM 727 O O . ILE A 1 91 ? 7.139 -0.996 -6.085 1.00 89.00 91 ILE A O 1
ATOM 731 N N . ILE A 1 92 ? 5.568 0.313 -6.970 1.00 91.94 92 ILE A N 1
ATOM 732 C CA . ILE A 1 92 ? 5.086 0.826 -5.676 1.00 91.94 92 ILE A CA 1
ATOM 733 C C . ILE A 1 92 ? 4.591 -0.318 -4.786 1.00 91.94 92 ILE A C 1
ATOM 735 O O . ILE A 1 92 ? 4.898 -0.339 -3.594 1.00 91.94 92 ILE A O 1
ATOM 739 N N . ARG A 1 93 ? 3.859 -1.280 -5.357 1.00 89.69 93 ARG A N 1
ATOM 740 C CA . ARG A 1 93 ? 3.414 -2.488 -4.658 1.00 89.69 93 ARG A CA 1
ATOM 741 C C . ARG A 1 93 ? 4.600 -3.317 -4.173 1.00 89.69 93 ARG A C 1
ATOM 743 O O . ARG A 1 93 ? 4.609 -3.700 -3.009 1.00 89.69 93 ARG A O 1
ATOM 750 N N . ASP A 1 94 ? 5.598 -3.569 -5.017 1.00 86.50 94 ASP A N 1
ATOM 751 C CA . ASP A 1 94 ? 6.796 -4.343 -4.652 1.00 86.50 94 ASP A CA 1
ATOM 752 C C . ASP A 1 94 ? 7.675 -3.613 -3.614 1.00 86.50 94 ASP A C 1
ATOM 754 O O . ASP A 1 94 ? 8.312 -4.231 -2.765 1.00 86.50 94 ASP A O 1
ATOM 758 N N . LEU A 1 95 ? 7.655 -2.282 -3.592 1.00 90.12 95 LEU A N 1
ATOM 759 C CA . LEU A 1 95 ? 8.337 -1.492 -2.566 1.00 90.12 95 LEU A CA 1
ATOM 760 C C . LEU A 1 95 ? 7.535 -1.371 -1.258 1.00 90.12 95 LEU A C 1
ATOM 762 O O . LEU A 1 95 ? 8.103 -0.985 -0.232 1.00 90.12 95 LEU A O 1
ATOM 766 N N . ALA A 1 96 ? 6.239 -1.702 -1.257 1.00 91.81 96 ALA A N 1
ATOM 767 C CA . ALA A 1 96 ? 5.358 -1.521 -0.102 1.00 91.81 96 ALA A CA 1
ATOM 768 C C . ALA A 1 96 ? 5.790 -2.351 1.117 1.00 91.81 96 ALA A C 1
ATOM 770 O O . ALA A 1 96 ? 5.732 -1.845 2.237 1.00 91.81 96 ALA A O 1
ATOM 771 N N . GLY A 1 97 ? 6.272 -3.582 0.915 1.00 88.06 97 GLY A N 1
ATOM 772 C CA . GLY A 1 97 ? 6.762 -4.433 2.004 1.00 88.06 97 GLY A CA 1
ATOM 773 C C . GLY A 1 97 ? 7.968 -3.822 2.732 1.00 88.06 97 GLY A C 1
ATOM 774 O O . GLY A 1 97 ? 7.960 -3.670 3.957 1.00 88.06 97 GLY A O 1
ATOM 775 N N . ILE A 1 98 ? 8.955 -3.339 1.967 1.00 86.38 98 ILE A N 1
ATOM 776 C CA . ILE A 1 98 ? 10.137 -2.633 2.495 1.00 86.38 98 ILE A CA 1
ATOM 777 C C . ILE A 1 98 ? 9.715 -1.330 3.192 1.00 86.38 98 ILE A C 1
ATOM 779 O O . ILE A 1 98 ? 10.194 -1.001 4.280 1.00 86.38 98 ILE A O 1
ATOM 783 N N . ALA A 1 99 ? 8.789 -0.580 2.591 1.00 90.62 99 ALA A N 1
ATOM 784 C CA . ALA A 1 99 ? 8.261 0.655 3.161 1.00 90.62 99 ALA A CA 1
ATOM 785 C C . ALA A 1 99 ? 7.523 0.421 4.495 1.00 90.62 99 ALA A C 1
ATOM 787 O O . ALA A 1 99 ? 7.697 1.203 5.431 1.00 90.62 99 ALA A O 1
ATOM 788 N N . ALA A 1 100 ? 6.753 -0.662 4.620 1.00 91.00 100 ALA A N 1
ATOM 789 C CA . ALA A 1 100 ? 6.070 -1.047 5.855 1.00 91.00 100 ALA A CA 1
ATOM 790 C C . ALA A 1 100 ? 7.043 -1.429 6.970 1.00 91.00 100 ALA A C 1
ATOM 792 O O . ALA A 1 100 ? 6.862 -1.009 8.114 1.00 91.00 100 ALA A O 1
ATOM 793 N N . GLN A 1 101 ? 8.110 -2.151 6.634 1.00 85.69 101 GLN A N 1
ATOM 794 C CA . GLN A 1 101 ? 9.169 -2.483 7.582 1.00 85.69 101 GLN A CA 1
ATOM 795 C C . GLN A 1 101 ? 9.926 -1.238 8.067 1.00 85.69 101 GLN A C 1
ATOM 797 O O . GLN A 1 101 ? 10.220 -1.112 9.258 1.00 85.69 101 GLN A O 1
ATOM 802 N N . GLN A 1 102 ? 10.202 -0.279 7.179 1.00 86.88 102 GLN A N 1
ATOM 803 C CA . GLN A 1 102 ? 10.800 0.992 7.592 1.00 86.88 102 GLN A CA 1
ATOM 804 C C . GLN A 1 102 ? 9.832 1.806 8.462 1.00 86.88 102 GLN A C 1
ATOM 806 O O . GLN A 1 102 ? 10.231 2.377 9.475 1.00 86.88 102 GLN A O 1
ATOM 811 N N . HIS A 1 103 ? 8.547 1.846 8.101 1.00 90.06 103 HIS A N 1
ATOM 812 C CA . HIS A 1 103 ? 7.540 2.583 8.859 1.00 90.06 103 HIS A CA 1
ATOM 813 C C . HIS A 1 103 ? 7.315 2.013 10.269 1.00 90.06 103 HIS A C 1
ATOM 815 O O . HIS A 1 103 ? 7.123 2.783 11.208 1.00 90.06 103 HIS A O 1
ATOM 821 N N . SER A 1 104 ? 7.400 0.690 10.445 1.00 87.69 104 SER A N 1
ATOM 822 C CA . SER A 1 104 ? 7.329 0.042 11.762 1.00 87.69 104 SER A CA 1
ATOM 823 C C . SER A 1 104 ? 8.595 0.211 12.610 1.00 87.69 104 SER A C 1
ATOM 825 O O . SER A 1 104 ? 8.600 -0.188 13.773 1.00 87.69 104 SER A O 1
ATOM 827 N N . GLY A 1 105 ? 9.671 0.776 12.049 1.00 84.06 105 GLY A N 1
ATOM 828 C CA . GLY A 1 105 ? 10.978 0.879 12.702 1.00 84.06 105 GLY A CA 1
ATOM 829 C C . GLY A 1 105 ? 11.776 -0.426 12.692 1.00 84.06 105 GLY A C 1
ATOM 830 O O . GLY A 1 105 ? 12.822 -0.506 13.334 1.00 84.06 105 GLY A O 1
ATOM 831 N N . THR A 1 106 ? 11.304 -1.448 11.969 1.00 74.81 106 THR A N 1
ATOM 832 C CA . THR A 1 106 ? 12.036 -2.714 11.808 1.00 74.81 106 THR A CA 1
ATOM 833 C C . THR A 1 106 ? 13.180 -2.608 10.804 1.00 74.81 106 THR A C 1
ATOM 835 O O . THR A 1 106 ? 14.145 -3.344 10.942 1.00 74.81 106 THR A O 1
ATOM 838 N N . LEU A 1 107 ? 13.132 -1.671 9.852 1.00 72.56 107 LEU A N 1
ATOM 839 C CA . LEU A 1 107 ? 14.278 -1.294 9.019 1.00 72.56 107 LEU A CA 1
ATOM 840 C C . LEU A 1 107 ? 14.742 0.132 9.352 1.00 72.56 107 LEU A C 1
ATOM 842 O O . LEU A 1 107 ? 13.899 0.997 9.611 1.00 72.56 107 LEU A O 1
ATOM 846 N N . PRO A 1 108 ? 16.063 0.404 9.343 1.00 68.25 108 PRO A N 1
ATOM 847 C CA . PRO A 1 108 ? 16.578 1.750 9.552 1.00 68.25 108 PRO A CA 1
ATOM 848 C C . PRO A 1 108 ? 16.096 2.706 8.448 1.00 68.25 108 PRO A C 1
ATOM 850 O O . PRO A 1 108 ? 15.875 2.278 7.315 1.00 68.25 108 PRO A O 1
ATOM 853 N N . PRO A 1 109 ? 15.941 4.006 8.756 1.00 66.00 109 PRO A N 1
ATOM 854 C CA . PRO A 1 109 ? 15.513 4.993 7.780 1.00 66.00 109 PRO A CA 1
ATOM 855 C C . PRO A 1 109 ? 16.572 5.203 6.695 1.00 66.00 109 PRO A C 1
ATOM 857 O O . PRO A 1 109 ? 17.748 5.418 6.987 1.00 66.00 109 PRO A O 1
ATOM 860 N N . GLY A 1 110 ? 16.122 5.211 5.446 1.00 60.47 110 GLY A N 1
ATOM 861 C CA . GLY A 1 110 ? 16.960 5.440 4.274 1.00 60.47 110 GLY A CA 1
ATOM 862 C C . GLY A 1 110 ? 16.641 4.401 3.212 1.00 60.47 110 GLY A C 1
ATOM 863 O O . GLY A 1 110 ? 16.309 3.268 3.532 1.00 60.47 110 GLY A O 1
ATOM 864 N N . PHE A 1 111 ? 16.707 4.783 1.938 1.00 56.66 111 PHE A N 1
ATOM 865 C CA . PHE A 1 111 ? 16.505 3.832 0.850 1.00 56.66 111 PHE A CA 1
ATOM 866 C C . PHE A 1 111 ? 17.634 2.795 0.875 1.00 56.66 111 PHE A C 1
ATOM 868 O O . PHE A 1 111 ? 18.754 3.061 0.440 1.00 56.66 111 PHE A O 1
ATOM 875 N N . VAL A 1 112 ? 17.348 1.628 1.445 1.00 56.47 112 VAL A N 1
ATOM 876 C CA . VAL A 1 112 ? 18.262 0.493 1.462 1.00 56.47 112 VAL A CA 1
ATOM 877 C C . VAL A 1 112 ? 18.016 -0.276 0.170 1.00 56.47 112 VAL A C 1
ATOM 879 O O . VAL A 1 112 ? 16.938 -0.836 -0.012 1.00 56.47 112 VAL A O 1
ATOM 882 N N . ARG A 1 113 ? 19.005 -0.315 -0.732 1.00 58.78 113 ARG A N 1
ATOM 883 C CA . ARG A 1 113 ? 19.059 -1.377 -1.745 1.00 58.78 113 ARG A CA 1
ATOM 884 C C . ARG A 1 113 ? 19.157 -2.692 -0.977 1.00 58.78 113 ARG A C 1
ATOM 886 O O . ARG A 1 113 ? 20.197 -2.987 -0.393 1.00 58.78 113 ARG A O 1
ATOM 893 N N . THR A 1 114 ? 18.052 -3.415 -0.872 1.00 56.41 114 THR A N 1
ATOM 894 C CA . THR A 1 114 ? 18.012 -4.703 -0.178 1.00 56.41 114 THR A CA 1
ATOM 895 C C . THR A 1 114 ? 18.230 -5.819 -1.189 1.00 56.41 114 THR A C 1
ATOM 897 O O . THR A 1 114 ? 17.627 -5.761 -2.254 1.00 56.41 114 THR A O 1
ATOM 900 N N . GLU A 1 115 ? 18.984 -6.863 -0.836 1.00 52.94 115 GLU A N 1
ATOM 901 C CA . GLU A 1 115 ? 19.073 -8.136 -1.586 1.00 52.94 115 GLU A CA 1
ATOM 902 C C . GLU A 1 115 ? 17.757 -8.945 -1.488 1.00 52.94 115 GLU A C 1
ATOM 904 O O . GLU A 1 115 ? 17.750 -10.132 -1.172 1.00 52.94 115 GLU A O 1
ATOM 909 N N . ARG A 1 116 ? 16.608 -8.279 -1.644 1.00 63.38 116 ARG A N 1
ATOM 910 C CA . ARG A 1 116 ? 15.282 -8.901 -1.633 1.00 63.38 116 ARG A CA 1
ATOM 911 C C . ARG A 1 116 ? 14.773 -8.982 -3.061 1.00 63.38 116 ARG A C 1
ATOM 913 O O . ARG A 1 116 ? 14.814 -7.988 -3.784 1.00 63.38 116 ARG A O 1
ATOM 920 N N . ASP A 1 117 ? 14.187 -10.124 -3.404 1.00 66.62 117 ASP A N 1
ATOM 921 C CA . ASP A 1 117 ? 13.633 -10.403 -4.732 1.00 66.62 117 ASP A CA 1
ATOM 922 C C . ASP A 1 117 ? 12.660 -9.311 -5.226 1.00 66.62 117 ASP A C 1
ATOM 924 O O . ASP A 1 117 ? 12.578 -9.047 -6.426 1.00 66.62 117 ASP A O 1
ATOM 928 N N . ASP A 1 118 ? 11.935 -8.654 -4.315 1.00 69.94 118 ASP A N 1
ATOM 929 C CA . ASP A 1 118 ? 10.973 -7.585 -4.627 1.00 69.94 118 ASP A CA 1
ATOM 930 C C . ASP A 1 118 ? 11.660 -6.293 -5.101 1.00 69.94 118 ASP A C 1
ATOM 932 O O . ASP A 1 118 ? 11.169 -5.593 -5.994 1.00 69.94 118 ASP A O 1
ATOM 936 N N . PHE A 1 119 ? 12.836 -5.992 -4.543 1.00 75.50 119 PHE A N 1
ATOM 937 C CA . PHE A 1 119 ? 13.653 -4.867 -4.980 1.00 75.50 119 PHE A CA 1
ATOM 938 C C . PHE A 1 119 ? 14.239 -5.134 -6.366 1.00 75.50 119 PHE A C 1
ATOM 940 O O . PHE A 1 119 ? 14.151 -4.282 -7.248 1.00 75.50 119 PHE A O 1
ATOM 947 N N . ASP A 1 120 ? 14.743 -6.345 -6.596 1.00 78.62 120 ASP A N 1
ATOM 948 C CA . ASP A 1 120 ? 15.306 -6.734 -7.887 1.00 78.62 120 ASP A CA 1
ATOM 949 C C . ASP A 1 120 ? 14.248 -6.711 -9.004 1.00 78.62 120 ASP A C 1
ATOM 951 O O . ASP A 1 120 ? 14.532 -6.300 -10.132 1.00 78.62 120 ASP A O 1
ATOM 955 N N . ARG A 1 121 ? 13.002 -7.122 -8.713 1.00 76.94 121 ARG A N 1
ATOM 956 C CA . ARG A 1 121 ? 11.868 -6.966 -9.647 1.00 76.94 121 ARG A CA 1
ATOM 957 C C . ARG A 1 121 ? 11.588 -5.499 -9.961 1.00 76.94 121 ARG A C 1
ATOM 959 O O . ARG A 1 121 ? 11.405 -5.139 -11.130 1.00 76.94 121 ARG A O 1
ATOM 966 N N . SER A 1 122 ? 11.595 -4.654 -8.933 1.00 83.31 122 SER A N 1
ATOM 967 C CA . SER A 1 122 ? 11.403 -3.210 -9.072 1.00 83.31 122 SER A CA 1
ATOM 968 C C . SER A 1 122 ? 12.500 -2.572 -9.928 1.00 83.31 122 SER A C 1
ATOM 970 O O . SER A 1 122 ? 12.198 -1.804 -10.842 1.00 83.31 122 SER A O 1
ATOM 972 N N . GLU A 1 123 ? 13.764 -2.935 -9.696 1.00 85.38 123 GLU A N 1
ATOM 973 C CA . GLU A 1 123 ? 14.909 -2.433 -10.457 1.00 85.38 123 GLU A CA 1
ATOM 974 C C . GLU A 1 123 ? 14.848 -2.865 -11.924 1.00 85.38 123 GLU A C 1
ATOM 976 O O . GLU A 1 123 ? 15.026 -2.028 -12.811 1.00 85.38 123 GLU A O 1
ATOM 981 N N . ARG A 1 124 ? 14.521 -4.137 -12.198 1.00 84.31 124 ARG A N 1
ATOM 982 C CA . ARG A 1 124 ? 14.340 -4.633 -13.573 1.00 84.31 124 ARG A CA 1
ATOM 983 C C . ARG A 1 124 ? 13.233 -3.891 -14.312 1.00 84.31 124 ARG A C 1
ATOM 985 O O . ARG A 1 124 ? 13.411 -3.557 -15.478 1.00 84.31 124 ARG A O 1
ATOM 992 N N . THR A 1 125 ? 12.117 -3.610 -13.644 1.00 84.69 125 THR A N 1
ATOM 993 C CA . THR A 1 125 ? 10.992 -2.885 -14.253 1.00 84.69 125 THR A CA 1
ATOM 994 C C . THR A 1 125 ? 11.357 -1.421 -14.507 1.00 84.69 125 THR A C 1
ATOM 996 O O . THR A 1 125 ? 11.125 -0.908 -15.599 1.00 84.69 125 THR A O 1
ATOM 999 N N . ALA A 1 126 ? 11.997 -0.754 -13.541 1.00 86.44 126 ALA A N 1
ATOM 1000 C CA . ALA A 1 126 ? 12.455 0.627 -13.687 1.00 86.44 126 ALA A CA 1
ATOM 1001 C C . ALA A 1 126 ? 13.522 0.777 -14.784 1.00 86.44 126 ALA A C 1
ATOM 1003 O O . ALA A 1 126 ? 13.523 1.768 -15.511 1.00 86.44 126 ALA A O 1
ATOM 1004 N N . ALA A 1 127 ? 14.389 -0.224 -14.964 1.00 87.62 127 ALA A N 1
ATOM 1005 C CA . ALA A 1 127 ? 15.390 -0.235 -16.028 1.00 87.62 127 ALA A CA 1
ATOM 1006 C C . ALA A 1 127 ? 14.782 -0.219 -17.443 1.00 87.62 127 ALA A C 1
ATOM 1008 O O . ALA A 1 127 ? 15.441 0.230 -18.373 1.00 87.62 127 ALA A O 1
ATOM 1009 N N . LEU A 1 128 ? 13.528 -0.656 -17.615 1.00 85.31 128 LEU A N 1
ATOM 1010 C CA . LEU A 1 128 ? 12.816 -0.562 -18.896 1.00 85.31 128 LEU A CA 1
ATOM 1011 C C . LEU A 1 128 ? 12.246 0.843 -19.162 1.00 85.31 128 LEU A C 1
ATOM 1013 O O . LEU A 1 128 ? 11.841 1.141 -20.284 1.00 85.31 128 LEU A O 1
ATOM 1017 N N . LEU A 1 129 ? 12.167 1.694 -18.134 1.00 87.00 129 LEU A N 1
ATOM 1018 C CA . LEU A 1 129 ? 11.520 3.010 -18.188 1.00 87.00 129 LEU A CA 1
ATOM 1019 C C . LEU A 1 129 ? 12.504 4.184 -18.195 1.00 87.00 129 LEU A C 1
ATOM 1021 O O . LEU A 1 129 ? 12.091 5.303 -18.513 1.00 87.00 129 LEU A O 1
ATOM 1025 N N . CYS A 1 130 ? 13.759 3.934 -17.826 1.00 87.75 130 CYS A N 1
ATOM 1026 C CA . CYS A 1 130 ? 14.804 4.937 -17.643 1.00 87.75 130 CYS A CA 1
ATOM 1027 C C . CYS A 1 130 ? 15.921 4.753 -18.674 1.00 87.75 130 CYS A C 1
ATOM 1029 O O . CYS A 1 130 ? 16.246 3.634 -19.063 1.00 87.75 130 CYS A O 1
ATOM 1031 N N . ALA A 1 131 ? 16.547 5.852 -19.090 1.00 86.56 131 ALA A N 1
ATOM 1032 C CA . ALA A 1 131 ? 17.607 5.825 -20.093 1.00 86.56 131 ALA A CA 1
ATOM 1033 C C . ALA A 1 131 ? 18.953 5.335 -19.533 1.00 86.56 131 ALA A C 1
ATOM 1035 O O . ALA A 1 131 ? 19.804 4.865 -20.287 1.00 86.56 131 ALA A O 1
ATOM 1036 N N . ASN A 1 132 ? 19.180 5.489 -18.226 1.00 90.38 132 ASN A N 1
ATOM 1037 C CA . ASN A 1 132 ? 20.425 5.108 -17.563 1.00 90.38 132 ASN A CA 1
ATOM 1038 C C . ASN A 1 132 ? 20.223 4.826 -16.064 1.00 90.38 132 ASN A C 1
ATOM 1040 O O . ASN A 1 132 ? 19.150 5.049 -15.501 1.00 90.38 132 ASN A O 1
ATOM 1044 N N . GLU A 1 133 ? 21.287 4.351 -15.415 1.00 89.12 133 GLU A N 1
ATOM 1045 C CA . GLU A 1 133 ? 21.286 3.975 -13.997 1.00 89.12 133 GLU A CA 1
ATOM 1046 C C . GLU A 1 133 ? 21.016 5.155 -13.055 1.00 89.12 133 GLU A C 1
ATOM 1048 O O . GLU A 1 133 ? 20.299 4.991 -12.074 1.00 89.12 133 GLU A O 1
ATOM 1053 N N . THR A 1 134 ? 21.531 6.352 -13.354 1.00 90.38 134 THR A N 1
ATOM 1054 C CA . THR A 1 134 ? 21.320 7.541 -12.511 1.00 90.38 134 THR A CA 1
ATOM 1055 C C . THR A 1 134 ? 19.855 7.964 -12.494 1.00 90.38 134 THR A C 1
ATOM 1057 O O . THR A 1 134 ? 19.297 8.238 -11.432 1.00 90.38 134 THR A O 1
ATOM 1060 N N . GLU A 1 135 ? 19.213 7.990 -13.663 1.00 90.62 135 GLU A N 1
ATOM 1061 C CA . GLU A 1 135 ? 17.781 8.265 -13.777 1.00 90.62 135 GLU A CA 1
ATOM 1062 C C . GLU A 1 135 ? 16.958 7.189 -13.063 1.00 90.62 135 GLU A C 1
ATOM 1064 O O . GLU A 1 135 ? 16.041 7.513 -12.309 1.00 90.62 135 GLU A O 1
ATOM 1069 N N . ARG A 1 136 ? 17.325 5.916 -13.241 1.00 91.25 136 ARG A N 1
ATOM 1070 C CA . ARG A 1 136 ? 16.669 4.782 -12.584 1.00 91.25 136 ARG A CA 1
ATOM 1071 C C . ARG A 1 136 ? 16.747 4.875 -11.063 1.00 91.25 136 ARG A C 1
ATOM 1073 O O . ARG A 1 136 ? 15.737 4.667 -10.399 1.00 91.25 136 ARG A O 1
ATOM 1080 N N . ASP A 1 137 ? 17.909 5.206 -10.509 1.00 88.19 137 ASP A N 1
ATOM 1081 C CA . ASP A 1 137 ? 18.098 5.329 -9.062 1.00 88.19 137 ASP A CA 1
ATOM 1082 C C . ASP A 1 137 ? 17.265 6.472 -8.478 1.00 88.19 137 ASP A C 1
ATOM 1084 O O . ASP A 1 137 ? 16.598 6.302 -7.454 1.00 88.19 137 ASP A O 1
ATOM 1088 N N . TRP A 1 138 ? 17.238 7.621 -9.161 1.00 91.38 138 TRP A N 1
ATOM 1089 C CA . TRP A 1 138 ? 16.368 8.731 -8.781 1.00 91.38 138 TRP A CA 1
ATOM 1090 C C . TRP A 1 138 ? 14.886 8.333 -8.844 1.00 91.38 138 TRP A C 1
ATOM 1092 O O . TRP A 1 138 ? 14.125 8.602 -7.911 1.00 91.38 138 TRP A O 1
ATOM 1102 N N . TYR A 1 139 ? 14.483 7.646 -9.913 1.00 91.81 139 TYR A N 1
ATOM 1103 C CA . TYR A 1 139 ? 13.104 7.230 -10.143 1.00 91.81 139 TYR A CA 1
ATOM 1104 C C . TYR A 1 139 ? 12.628 6.188 -9.124 1.00 91.81 139 TYR A C 1
ATOM 1106 O O . TYR A 1 139 ? 11.541 6.331 -8.562 1.00 91.81 139 TYR A O 1
ATOM 1114 N N . LEU A 1 140 ? 13.460 5.194 -8.801 1.00 91.00 140 LEU A N 1
ATOM 1115 C CA . LEU A 1 140 ? 13.195 4.233 -7.727 1.00 91.00 140 LEU A CA 1
ATOM 1116 C C . LEU A 1 140 ? 13.087 4.927 -6.366 1.00 91.00 140 LEU A C 1
ATOM 1118 O O . LEU A 1 140 ? 12.186 4.610 -5.592 1.00 91.00 140 LEU A O 1
ATOM 1122 N N . GLY A 1 141 ? 13.948 5.910 -6.087 1.00 90.19 141 GLY A N 1
ATOM 1123 C CA . GLY A 1 141 ? 13.852 6.726 -4.877 1.00 90.19 141 GLY A CA 1
ATOM 1124 C C . GLY A 1 141 ? 12.527 7.492 -4.791 1.00 90.19 141 GLY A C 1
ATOM 1125 O O . GLY A 1 141 ? 11.887 7.515 -3.737 1.00 90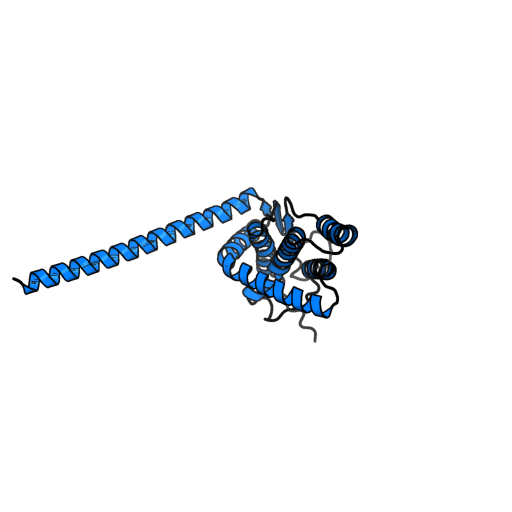.19 141 GLY A O 1
ATOM 1126 N N . TRP A 1 142 ? 12.071 8.073 -5.903 1.00 94.00 142 TRP A N 1
ATOM 1127 C CA . TRP A 1 142 ? 10.781 8.759 -5.986 1.00 94.00 142 TRP A CA 1
ATOM 1128 C C . TRP A 1 142 ? 9.591 7.805 -5.786 1.00 94.00 142 TRP A C 1
ATOM 1130 O O . TRP A 1 142 ? 8.701 8.088 -4.978 1.00 94.00 142 TRP A O 1
ATOM 1140 N N . LEU A 1 143 ? 9.594 6.643 -6.448 1.00 93.94 143 LEU A N 1
ATOM 1141 C CA . LEU A 1 143 ? 8.557 5.618 -6.278 1.00 93.94 143 LEU A CA 1
ATOM 1142 C C . LEU A 1 143 ? 8.546 5.039 -4.859 1.00 93.94 143 LEU A C 1
ATOM 1144 O O . LEU A 1 143 ? 7.474 4.794 -4.307 1.00 93.94 143 LEU A O 1
ATOM 1148 N N . TYR A 1 144 ? 9.708 4.908 -4.219 1.00 92.81 144 TYR A N 1
ATOM 1149 C CA . TYR A 1 144 ? 9.799 4.496 -2.822 1.00 92.81 144 TYR A CA 1
ATOM 1150 C C . TYR A 1 144 ? 9.136 5.499 -1.869 1.00 92.81 144 TYR A C 1
ATOM 1152 O O . TYR A 1 144 ? 8.403 5.098 -0.965 1.00 92.81 144 TYR A O 1
ATOM 1160 N N . GLN A 1 145 ? 9.321 6.808 -2.080 1.00 92.75 145 GLN A N 1
ATOM 1161 C CA . GLN A 1 145 ? 8.617 7.821 -1.279 1.00 92.75 145 GLN A CA 1
ATOM 1162 C C . GLN A 1 145 ? 7.096 7.739 -1.459 1.00 92.75 145 GLN A C 1
ATOM 1164 O O . GLN A 1 145 ? 6.350 7.903 -0.491 1.00 92.75 145 GLN A O 1
ATOM 1169 N N . ARG A 1 146 ? 6.621 7.419 -2.670 1.00 95.06 146 ARG A N 1
ATOM 1170 C CA . ARG A 1 146 ? 5.193 7.161 -2.914 1.00 95.06 146 ARG A CA 1
ATOM 1171 C C . ARG A 1 146 ? 4.714 5.910 -2.182 1.00 95.06 146 ARG A C 1
ATOM 1173 O O . ARG A 1 146 ? 3.679 5.972 -1.523 1.00 95.06 146 ARG A O 1
ATOM 1180 N N . ALA A 1 147 ? 5.474 4.815 -2.222 1.00 94.12 147 ALA A N 1
ATOM 1181 C CA . ALA A 1 147 ? 5.170 3.605 -1.458 1.00 94.12 147 ALA A CA 1
ATOM 1182 C C . ALA A 1 147 ? 5.085 3.891 0.051 1.00 94.12 147 ALA A C 1
ATOM 1184 O O . ALA A 1 147 ? 4.118 3.491 0.696 1.00 94.12 147 ALA A O 1
ATOM 1185 N N . LEU A 1 148 ? 6.023 4.666 0.607 1.00 93.19 148 LEU A N 1
ATOM 1186 C CA . LEU A 1 148 ? 5.973 5.120 2.002 1.00 93.19 148 LEU A CA 1
ATOM 1187 C C . LEU A 1 148 ? 4.722 5.945 2.317 1.00 93.19 148 LEU A C 1
ATOM 1189 O O . LEU A 1 148 ? 4.139 5.764 3.385 1.00 93.19 148 LEU A O 1
ATOM 1193 N N . SER A 1 149 ? 4.306 6.844 1.420 1.00 95.75 149 SER A N 1
ATOM 1194 C CA . SER A 1 149 ? 3.066 7.610 1.596 1.00 95.75 149 SER A CA 1
ATOM 1195 C C . SER A 1 149 ? 1.855 6.681 1.650 1.00 95.75 149 SER A C 1
ATOM 1197 O O . SER A 1 149 ? 1.097 6.719 2.614 1.00 95.75 149 SER A O 1
ATOM 1199 N N . HIS A 1 150 ? 1.732 5.775 0.677 1.00 96.25 150 HIS A N 1
ATOM 1200 C CA . HIS A 1 150 ? 0.653 4.792 0.636 1.00 96.25 150 HIS A CA 1
ATOM 1201 C C . HIS A 1 150 ? 0.611 3.917 1.894 1.00 96.25 150 HIS A C 1
ATOM 1203 O O . HIS A 1 150 ? -0.464 3.691 2.447 1.00 96.25 150 HIS A O 1
ATOM 1209 N N . VAL A 1 151 ? 1.771 3.456 2.372 1.00 96.06 151 VAL A N 1
ATOM 1210 C CA . VAL A 1 151 ? 1.888 2.665 3.604 1.00 96.06 151 VAL A CA 1
ATOM 1211 C C . VAL A 1 151 ? 1.423 3.453 4.825 1.00 96.06 151 VAL A C 1
ATOM 1213 O O . VAL A 1 151 ? 0.688 2.904 5.642 1.00 96.06 151 VAL A O 1
ATOM 1216 N N . ARG A 1 152 ? 1.807 4.729 4.956 1.00 95.75 152 ARG A N 1
ATOM 1217 C CA . ARG A 1 152 ? 1.367 5.587 6.071 1.00 95.75 152 ARG A CA 1
ATOM 1218 C C . ARG A 1 152 ? -0.150 5.756 6.070 1.00 95.75 152 ARG A C 1
ATOM 1220 O O . ARG A 1 152 ? -0.783 5.558 7.105 1.00 95.75 152 ARG A O 1
ATOM 1227 N N . ASP A 1 153 ? -0.725 6.035 4.905 1.00 95.88 153 ASP A N 1
ATOM 1228 C CA . ASP A 1 153 ? -2.167 6.241 4.742 1.00 95.88 153 ASP A CA 1
ATOM 1229 C C . ASP A 1 153 ? -2.970 4.945 4.941 1.00 95.88 153 ASP A C 1
ATOM 1231 O O . ASP A 1 153 ? -4.136 4.966 5.332 1.00 95.88 153 ASP A O 1
ATOM 1235 N N . ALA A 1 154 ? -2.370 3.792 4.642 1.00 95.69 154 ALA A N 1
ATOM 1236 C CA . ALA A 1 154 ? -2.986 2.474 4.783 1.00 95.69 154 ALA A CA 1
ATOM 1237 C C . ALA A 1 154 ? -2.626 1.764 6.096 1.00 95.69 154 ALA A C 1
ATOM 1239 O O . ALA A 1 154 ? -3.028 0.617 6.296 1.00 95.69 154 ALA A O 1
ATOM 1240 N N . TRP A 1 155 ? -1.872 2.404 6.993 1.00 95.56 155 TRP A N 1
ATOM 1241 C CA . TRP A 1 155 ? -1.234 1.710 8.110 1.00 95.56 155 TRP A CA 1
ATOM 1242 C C . TRP A 1 155 ? -2.193 0.941 9.033 1.00 95.56 155 TRP A C 1
ATOM 1244 O O . TRP A 1 155 ? -1.880 -0.197 9.396 1.00 95.56 155 TRP A O 1
ATOM 1254 N N . PRO A 1 156 ? -3.372 1.477 9.412 1.00 93.69 156 PRO A N 1
ATOM 1255 C CA . PRO A 1 156 ? -4.336 0.721 10.211 1.00 93.69 156 PRO A CA 1
ATOM 1256 C C . PRO A 1 156 ? -4.797 -0.568 9.517 1.00 93.69 156 PRO A C 1
ATOM 1258 O O . PRO A 1 156 ? -4.908 -1.605 10.166 1.00 93.69 156 PRO A O 1
ATOM 1261 N N . THR A 1 157 ? -5.001 -0.509 8.201 1.00 95.06 157 THR A N 1
ATOM 1262 C CA . THR A 1 157 ? -5.418 -1.641 7.368 1.00 95.06 157 THR A CA 1
ATOM 1263 C C . THR A 1 157 ? -4.312 -2.681 7.245 1.00 95.06 157 THR A C 1
ATOM 1265 O O . THR A 1 157 ? -4.559 -3.860 7.478 1.00 95.06 157 THR A O 1
ATOM 1268 N N . ILE A 1 158 ? -3.079 -2.244 6.966 1.00 95.31 158 ILE A N 1
ATOM 1269 C CA . ILE A 1 158 ? -1.902 -3.123 6.889 1.00 95.31 158 ILE A CA 1
ATOM 1270 C C . ILE A 1 158 ? -1.729 -3.893 8.199 1.00 95.31 158 ILE A C 1
ATOM 1272 O O . ILE A 1 158 ? -1.557 -5.107 8.177 1.00 95.31 158 ILE A O 1
ATOM 1276 N N . LYS A 1 159 ? -1.837 -3.217 9.349 1.00 94.38 159 LYS A N 1
ATOM 1277 C CA . LYS A 1 159 ? -1.730 -3.877 10.658 1.00 94.38 159 LYS A CA 1
ATOM 1278 C C . LYS A 1 159 ? -2.841 -4.890 10.915 1.00 94.38 159 LYS A C 1
ATOM 1280 O O . LYS A 1 159 ? -2.568 -5.931 11.501 1.00 94.38 159 LYS A O 1
ATOM 1285 N N . ALA A 1 160 ? -4.073 -4.591 10.513 1.00 92.94 160 ALA A N 1
ATOM 1286 C CA . ALA A 1 160 ? -5.188 -5.516 10.685 1.00 92.94 160 ALA A CA 1
ATOM 1287 C C . ALA A 1 160 ? -4.985 -6.787 9.851 1.00 92.94 160 ALA A C 1
ATOM 1289 O O . ALA A 1 160 ? -5.057 -7.886 10.393 1.00 92.94 160 ALA A O 1
ATOM 1290 N N . VAL A 1 161 ? -4.641 -6.636 8.567 1.00 92.38 161 VAL A N 1
ATOM 1291 C CA . VAL A 1 161 ? -4.335 -7.767 7.679 1.00 92.38 161 VAL A CA 1
ATOM 1292 C C . VAL A 1 161 ? -3.132 -8.555 8.203 1.00 92.38 161 VAL A C 1
ATOM 1294 O O . VAL A 1 161 ? -3.204 -9.775 8.285 1.00 92.38 161 V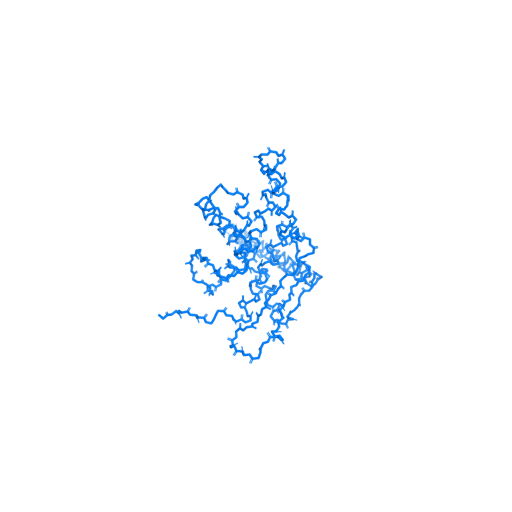AL A O 1
ATOM 1297 N N . ALA A 1 162 ? -2.062 -7.883 8.639 1.00 90.62 162 ALA A N 1
ATOM 1298 C CA . ALA A 1 162 ? -0.891 -8.538 9.221 1.00 90.62 162 ALA A CA 1
ATOM 1299 C C . ALA A 1 162 ? -1.227 -9.327 10.496 1.00 90.62 162 ALA A C 1
ATOM 1301 O O . ALA A 1 162 ? -0.725 -10.433 10.670 1.00 90.62 162 ALA A O 1
ATOM 1302 N N . GLY A 1 163 ? -2.086 -8.790 11.368 1.00 89.44 163 GLY A N 1
ATOM 1303 C CA . GLY A 1 163 ? -2.519 -9.473 12.588 1.00 89.44 163 GLY A CA 1
ATOM 1304 C C . GLY A 1 163 ? -3.360 -10.718 12.304 1.00 89.44 163 GLY A C 1
ATOM 1305 O O . GLY A 1 163 ? -3.160 -11.750 12.939 1.00 89.44 163 GLY A O 1
ATOM 1306 N N . VAL A 1 164 ? -4.257 -10.654 11.313 1.00 88.75 164 VAL A N 1
ATOM 1307 C CA . VAL A 1 164 ? -5.002 -11.839 10.859 1.00 88.75 164 VAL A CA 1
ATOM 1308 C C . VAL A 1 164 ? -4.054 -12.853 10.224 1.00 88.75 164 VAL A C 1
ATOM 1310 O O . VAL A 1 164 ? -4.130 -14.037 10.532 1.00 88.75 164 VAL A O 1
ATOM 1313 N N . LEU A 1 165 ? -3.107 -12.396 9.406 1.00 84.44 165 LEU A N 1
ATOM 1314 C CA . LEU A 1 165 ? -2.141 -13.264 8.741 1.00 84.44 165 LEU A CA 1
ATOM 1315 C C . LEU A 1 165 ? -1.204 -13.955 9.741 1.00 84.44 165 LEU A C 1
ATOM 1317 O O . LEU A 1 165 ? -0.851 -15.114 9.551 1.00 84.44 165 LEU A O 1
ATOM 1321 N N . GLU A 1 166 ? -0.833 -13.277 10.828 1.00 84.88 166 GLU A N 1
ATOM 1322 C CA . GLU A 1 166 ? -0.050 -13.862 11.920 1.00 84.88 166 GLU A CA 1
ATOM 1323 C C . GLU A 1 166 ? -0.809 -14.991 12.633 1.00 84.88 166 GLU A C 1
ATOM 1325 O O . GLU A 1 166 ? -0.198 -15.979 13.039 1.00 84.88 166 GLU A O 1
ATOM 1330 N N . ALA A 1 167 ? -2.134 -14.869 12.750 1.00 82.94 167 ALA A N 1
ATOM 1331 C CA . ALA A 1 167 ? -2.987 -15.865 13.392 1.00 82.94 167 ALA A CA 1
ATOM 1332 C C . ALA A 1 167 ? -3.366 -17.031 12.461 1.00 82.94 167 ALA A C 1
ATOM 1334 O O . ALA A 1 167 ? -3.396 -18.182 12.896 1.00 82.94 167 ALA A O 1
ATOM 1335 N N . GLU A 1 168 ? -3.670 -16.739 11.197 1.00 84.06 168 GLU A N 1
ATOM 1336 C CA . GLU A 1 168 ? -4.263 -17.692 10.251 1.00 84.06 168 GLU A CA 1
ATOM 1337 C C . GLU A 1 168 ? -3.225 -18.294 9.286 1.00 84.06 168 GLU A C 1
ATOM 1339 O O . GLU A 1 168 ? -3.480 -19.340 8.692 1.00 84.06 168 GLU A O 1
ATOM 1344 N N . LEU A 1 169 ? -2.044 -17.673 9.134 1.00 82.31 169 LEU A N 1
ATOM 1345 C CA . LEU A 1 169 ? -0.966 -18.018 8.182 1.00 82.31 169 LEU A CA 1
ATOM 1346 C C . LEU A 1 169 ? -1.378 -18.018 6.700 1.00 82.31 169 LEU A C 1
ATOM 1348 O O . LEU A 1 169 ? -0.542 -18.216 5.817 1.00 82.31 169 LEU A O 1
ATOM 1352 N N . TYR A 1 170 ? -2.654 -17.794 6.423 1.00 84.12 170 TYR A N 1
ATOM 1353 C CA . TYR A 1 170 ? -3.262 -17.823 5.112 1.00 84.12 170 TYR A CA 1
ATOM 1354 C C . TYR A 1 170 ? -4.481 -16.901 5.112 1.00 84.12 170 TYR A C 1
ATOM 1356 O O . TYR A 1 170 ? -5.308 -16.972 6.016 1.00 84.12 170 TYR A O 1
ATOM 1364 N N . ILE A 1 171 ? -4.592 -16.052 4.096 1.00 84.31 171 ILE A N 1
ATOM 1365 C CA . ILE A 1 171 ? -5.749 -15.192 3.847 1.00 84.31 171 ILE A CA 1
ATOM 1366 C C . ILE A 1 171 ? -6.103 -15.344 2.370 1.00 84.31 171 ILE A C 1
ATOM 1368 O O . ILE A 1 171 ? -5.304 -14.979 1.510 1.00 84.31 171 ILE A O 1
ATOM 1372 N N . ASP A 1 172 ? -7.289 -15.866 2.071 1.00 86.75 172 ASP A N 1
ATOM 1373 C CA . ASP A 1 172 ? -7.834 -15.830 0.711 1.00 86.75 172 ASP A CA 1
ATOM 1374 C C . ASP A 1 172 ? -8.493 -14.480 0.397 1.00 86.75 172 ASP A C 1
ATOM 1376 O O . ASP A 1 172 ? -8.661 -13.618 1.267 1.00 86.75 172 ASP A O 1
ATOM 1380 N N . ARG A 1 173 ? -8.894 -14.297 -0.864 1.00 87.44 173 ARG A N 1
ATOM 1381 C CA . ARG A 1 173 ? -9.558 -13.077 -1.324 1.00 87.44 173 ARG A CA 1
ATOM 1382 C C . ARG A 1 173 ? -10.805 -12.717 -0.513 1.00 87.44 173 ARG A C 1
ATOM 1384 O O . ARG A 1 173 ? -10.979 -11.555 -0.155 1.00 87.44 173 ARG A O 1
ATOM 1391 N N . MET A 1 174 ? -11.658 -13.693 -0.199 1.00 91.12 174 MET A N 1
ATOM 1392 C CA . MET A 1 174 ? -12.898 -13.443 0.545 1.00 91.12 174 MET A CA 1
ATOM 1393 C C . MET A 1 174 ? -12.605 -12.957 1.964 1.00 91.12 174 MET A C 1
ATOM 1395 O O . MET A 1 174 ? -13.241 -12.024 2.454 1.00 91.12 174 MET A O 1
ATOM 1399 N N . ARG A 1 175 ? -11.624 -13.577 2.623 1.00 91.50 175 ARG A N 1
ATOM 1400 C CA . ARG A 1 175 ? -11.175 -13.199 3.958 1.00 91.50 175 ARG A CA 1
ATOM 1401 C C . ARG A 1 175 ? -10.522 -11.825 3.947 1.00 91.50 175 ARG A C 1
ATOM 1403 O O . ARG A 1 175 ? -10.781 -11.039 4.854 1.00 91.50 175 ARG A O 1
ATOM 1410 N N . PHE A 1 176 ? -9.723 -11.523 2.925 1.00 91.12 176 PHE A N 1
ATOM 1411 C CA . PHE A 1 176 ? -9.134 -10.203 2.729 1.00 91.12 176 PHE A CA 1
ATOM 1412 C C . PHE A 1 176 ? -10.217 -9.125 2.611 1.00 91.12 176 PHE A C 1
ATOM 1414 O O . PHE A 1 176 ? -10.214 -8.186 3.404 1.00 91.12 176 PHE A O 1
ATOM 1421 N N . ASP A 1 177 ? -11.179 -9.291 1.699 1.00 91.81 177 ASP A N 1
ATOM 1422 C CA . ASP A 1 177 ? -12.266 -8.324 1.500 1.00 91.81 177 ASP A CA 1
ATOM 1423 C C . ASP A 1 177 ? -13.090 -8.124 2.783 1.00 91.81 177 ASP A C 1
ATOM 1425 O O . ASP A 1 177 ? -13.377 -6.986 3.158 1.00 91.81 177 ASP A O 1
ATOM 1429 N N . ALA A 1 178 ? -13.382 -9.204 3.520 1.00 93.50 178 ALA A N 1
ATOM 1430 C CA . ALA A 1 178 ? -14.085 -9.127 4.801 1.00 93.50 178 ALA A CA 1
ATOM 1431 C C . ALA A 1 178 ? -13.339 -8.258 5.832 1.00 93.50 178 ALA A C 1
ATOM 1433 O O . ALA A 1 178 ? -13.954 -7.420 6.487 1.00 93.50 178 ALA A O 1
ATOM 1434 N N . ILE A 1 179 ? -12.009 -8.389 5.937 1.00 93.38 179 ILE A N 1
ATOM 1435 C CA . ILE A 1 179 ? -11.193 -7.541 6.825 1.00 93.38 179 ILE A CA 1
ATOM 1436 C C . ILE A 1 179 ? -11.304 -6.066 6.415 1.00 93.38 179 ILE A C 1
ATOM 1438 O O . ILE A 1 179 ? -11.424 -5.188 7.273 1.00 93.38 179 ILE A O 1
ATOM 1442 N N . ILE A 1 180 ? -11.251 -5.773 5.112 1.00 92.62 180 ILE A N 1
ATOM 1443 C CA . ILE A 1 180 ? -11.350 -4.399 4.603 1.00 92.62 180 ILE A CA 1
ATOM 1444 C C . ILE A 1 180 ? -12.729 -3.799 4.903 1.00 92.62 180 ILE A C 1
ATOM 1446 O O . ILE A 1 180 ? -12.817 -2.644 5.334 1.00 92.62 180 ILE A O 1
ATOM 1450 N N . ASP A 1 181 ? -13.799 -4.563 4.708 1.00 93.19 181 ASP A N 1
ATOM 1451 C CA . ASP A 1 181 ? -15.165 -4.098 4.938 1.00 93.19 181 ASP A CA 1
ATOM 1452 C C . ASP A 1 181 ? -15.489 -3.918 6.428 1.00 93.19 181 ASP A C 1
ATOM 1454 O O . ASP A 1 181 ? -16.123 -2.921 6.799 1.00 93.19 181 ASP A O 1
ATOM 1458 N N . ASP A 1 182 ? -14.971 -4.786 7.299 1.00 93.75 182 ASP A N 1
ATOM 1459 C CA . ASP A 1 182 ? -15.064 -4.624 8.754 1.00 93.75 182 ASP A CA 1
ATOM 1460 C C . ASP A 1 182 ? -14.387 -3.320 9.208 1.00 93.75 182 ASP A C 1
ATOM 1462 O O . ASP A 1 182 ? -14.950 -2.545 9.988 1.00 93.75 182 ASP A O 1
ATOM 1466 N N . LEU A 1 183 ? -13.199 -3.016 8.671 1.00 91.00 183 LEU A N 1
ATOM 1467 C CA . LEU A 1 183 ? -12.483 -1.775 8.979 1.00 91.00 183 LEU A CA 1
ATOM 1468 C C . LEU A 1 183 ? -13.240 -0.532 8.511 1.00 91.00 183 LEU A C 1
ATOM 1470 O O . LEU A 1 183 ? -13.328 0.446 9.255 1.00 91.00 183 LEU A O 1
ATOM 1474 N N . ARG A 1 184 ? -13.809 -0.565 7.301 1.00 89.62 184 ARG A N 1
ATOM 1475 C CA . ARG A 1 184 ? -14.631 0.534 6.768 1.00 89.62 184 ARG A CA 1
ATOM 1476 C C . ARG A 1 184 ? -15.876 0.761 7.617 1.00 89.62 184 ARG A C 1
ATOM 1478 O O . ARG A 1 184 ? -16.262 1.907 7.850 1.00 89.62 184 ARG A O 1
ATOM 1485 N N . THR A 1 185 ? -16.501 -0.317 8.081 1.00 91.81 185 THR A N 1
ATOM 1486 C CA . THR A 1 185 ? -17.670 -0.251 8.964 1.00 91.81 185 THR A CA 1
ATOM 1487 C C . THR A 1 185 ? -17.292 0.384 10.299 1.00 91.81 185 THR A C 1
ATOM 1489 O O . THR A 1 185 ? -17.898 1.381 10.694 1.00 91.81 185 THR A O 1
ATOM 1492 N N . ALA A 1 186 ? -16.214 -0.087 10.928 1.00 88.75 186 ALA A N 1
ATOM 1493 C CA . ALA A 1 186 ? -15.709 0.477 12.177 1.00 88.75 186 ALA A CA 1
ATOM 1494 C C . ALA A 1 186 ? -15.304 1.960 12.047 1.00 88.75 186 ALA A C 1
ATOM 1496 O O . ALA A 1 186 ? -15.497 2.749 12.974 1.00 88.75 186 ALA A O 1
ATOM 1497 N N . GLU A 1 187 ? -14.746 2.370 10.906 1.00 87.25 187 GLU A N 1
ATOM 1498 C CA . GLU A 1 187 ? -14.392 3.768 10.639 1.00 87.25 187 GLU A CA 1
ATOM 1499 C C . GLU A 1 187 ? -15.634 4.663 10.524 1.00 87.25 187 GLU A C 1
ATOM 1501 O O . GLU A 1 187 ? -15.685 5.730 11.142 1.00 87.25 187 GLU A O 1
ATOM 1506 N N . ARG A 1 188 ? -16.674 4.200 9.820 1.00 88.62 188 ARG A N 1
ATOM 1507 C CA . ARG A 1 188 ? -17.963 4.906 9.734 1.00 88.62 188 ARG A CA 1
ATOM 1508 C C . ARG A 1 188 ? -18.617 5.052 11.103 1.00 88.62 188 ARG A C 1
ATOM 1510 O O . ARG A 1 188 ? -19.065 6.143 11.442 1.00 88.62 188 ARG A O 1
ATOM 1517 N N . GLU A 1 189 ? -18.636 3.995 11.909 1.00 91.88 189 GLU A N 1
ATOM 1518 C CA . GLU A 1 189 ? -19.197 4.042 13.264 1.00 91.88 189 GLU A CA 1
ATOM 1519 C C . GLU A 1 189 ? -18.460 5.045 14.159 1.00 91.88 189 GLU A C 1
ATOM 1521 O O . GLU A 1 189 ? -19.094 5.828 14.870 1.00 91.88 189 GLU A O 1
ATOM 1526 N N . ARG A 1 190 ? -17.122 5.087 14.091 1.00 87.69 190 ARG A N 1
ATOM 1527 C CA . ARG A 1 190 ? -16.321 6.088 14.817 1.00 87.69 190 ARG A CA 1
ATOM 1528 C C . ARG A 1 190 ? -16.628 7.505 14.354 1.00 87.69 190 ARG A C 1
ATOM 1530 O O . ARG A 1 190 ? -16.766 8.389 15.198 1.00 87.69 190 ARG A O 1
ATOM 1537 N N . PHE A 1 191 ? -16.759 7.717 13.048 1.00 87.31 191 PHE A N 1
ATOM 1538 C CA . PHE A 1 191 ? -17.119 9.015 12.487 1.00 87.31 191 PHE A CA 1
ATOM 1539 C C . PHE A 1 191 ? -18.500 9.477 12.973 1.00 87.31 191 PHE A C 1
ATOM 1541 O O . PHE A 1 191 ? -18.629 10.587 13.489 1.00 87.31 191 PHE A O 1
ATOM 1548 N N . PHE A 1 192 ? -19.518 8.612 12.909 1.00 87.81 192 PHE A N 1
ATOM 1549 C CA . PHE A 1 192 ? -20.857 8.926 13.419 1.00 87.81 192 PHE A CA 1
ATOM 1550 C C . PHE A 1 192 ? -20.863 9.195 14.923 1.00 87.81 192 PHE A C 1
ATOM 1552 O O . PHE A 1 192 ? -21.520 10.135 15.379 1.00 87.81 192 PHE A O 1
ATOM 1559 N N . LYS A 1 193 ? -20.106 8.417 15.703 1.00 91.56 193 LYS A N 1
ATOM 1560 C CA . LYS A 1 193 ? -19.964 8.638 17.144 1.00 91.56 193 LYS A CA 1
ATOM 1561 C C . LYS A 1 193 ? -19.352 10.009 17.441 1.00 91.56 193 LYS A C 1
ATOM 1563 O O . LYS A 1 193 ? -19.908 10.751 18.243 1.00 91.56 193 LYS A O 1
ATOM 1568 N N . GLN A 1 194 ? -18.279 10.385 16.746 1.00 90.62 194 GLN A N 1
ATOM 1569 C CA . GLN A 1 194 ? -17.645 11.700 16.900 1.00 90.62 194 GLN A CA 1
ATOM 1570 C C . GLN A 1 194 ? -18.574 12.851 16.501 1.00 90.62 194 GLN A C 1
ATOM 1572 O O . GLN A 1 194 ? -18.617 13.868 17.193 1.00 90.62 194 GLN A O 1
ATOM 1577 N N . GLN A 1 195 ? -19.340 12.698 15.416 1.00 89.94 195 GLN A N 1
ATOM 1578 C CA . GLN A 1 195 ? -20.339 13.694 15.023 1.00 89.94 195 GLN A CA 1
ATOM 1579 C C . GLN A 1 195 ? -21.431 13.841 16.081 1.00 89.94 195 GLN A C 1
ATOM 1581 O O . GLN A 1 195 ? -21.767 14.959 16.462 1.00 89.94 195 GLN A O 1
ATOM 1586 N N . THR A 1 196 ? -21.938 12.724 16.598 1.00 89.56 196 THR A N 1
ATOM 1587 C CA . THR A 1 196 ? -22.958 12.725 17.653 1.00 89.56 196 THR A CA 1
ATOM 1588 C C . THR A 1 196 ? -22.426 13.406 18.915 1.00 89.56 196 THR A C 1
ATOM 1590 O O . THR A 1 196 ? -23.072 14.300 19.446 1.00 89.56 196 THR A O 1
ATOM 1593 N N . GLU A 1 197 ? -21.206 13.077 19.348 1.00 92.56 197 GLU A N 1
ATOM 1594 C CA . GLU A 1 197 ? -20.543 13.716 20.494 1.00 92.56 197 GLU A CA 1
ATOM 1595 C C . GLU A 1 197 ? -20.280 15.217 20.283 1.00 92.56 197 GLU A C 1
ATOM 1597 O O . GLU A 1 197 ? -20.294 15.997 21.239 1.00 92.56 197 GLU A O 1
ATOM 1602 N N . ALA A 1 198 ? -20.008 15.649 19.049 1.00 89.44 198 ALA A N 1
ATOM 1603 C CA . ALA A 1 198 ? -19.857 17.064 18.718 1.00 89.44 198 ALA A CA 1
ATOM 1604 C C . ALA A 1 198 ? -21.202 17.807 18.774 1.00 89.44 198 ALA A C 1
ATOM 1606 O O . ALA A 1 198 ? -21.270 18.899 19.340 1.00 89.44 198 ALA A O 1
ATOM 1607 N N . VAL A 1 199 ? -22.271 17.199 18.247 1.00 91.50 199 VAL A N 1
ATOM 1608 C CA . VAL A 1 199 ? -23.631 17.751 18.304 1.00 91.50 199 VAL A CA 1
ATOM 1609 C C . VAL A 1 199 ? -24.104 17.857 19.751 1.00 91.50 199 VAL A C 1
ATOM 1611 O O . VAL A 1 199 ? -24.505 18.943 20.158 1.00 91.50 199 VAL A O 1
ATOM 1614 N N . THR A 1 200 ? -23.973 16.794 20.553 1.00 91.88 200 THR A N 1
ATOM 1615 C CA . THR A 1 200 ? -24.372 16.801 21.970 1.00 91.88 200 THR A CA 1
ATOM 1616 C C . THR A 1 200 ? -23.695 17.934 22.735 1.00 91.88 200 THR A C 1
ATOM 1618 O O . THR A 1 200 ? -24.382 18.734 23.366 1.00 91.88 200 THR A O 1
ATOM 1621 N N . ARG A 1 201 ? -22.369 18.090 22.599 1.00 91.25 201 ARG A N 1
ATOM 1622 C CA . ARG A 1 201 ? -21.633 19.190 23.247 1.00 91.25 201 ARG A CA 1
ATOM 1623 C C . ARG A 1 201 ? -22.104 20.572 22.791 1.00 91.25 201 ARG A C 1
ATOM 1625 O O . ARG A 1 201 ? -22.191 21.487 23.606 1.00 91.25 201 ARG A O 1
ATOM 1632 N N . SER A 1 202 ? -22.417 20.740 21.505 1.00 90.94 202 SER A N 1
ATOM 1633 C CA . SER A 1 202 ? -22.948 22.005 20.985 1.00 90.94 202 SER A CA 1
ATOM 1634 C C . SER A 1 202 ? -24.345 22.306 21.531 1.00 90.94 202 SER A C 1
ATOM 1636 O O . SER A 1 202 ? -24.638 23.457 21.847 1.00 90.94 202 SER A O 1
ATOM 1638 N N . THR A 1 203 ? -25.206 21.293 21.647 1.00 91.75 203 THR A N 1
ATOM 1639 C CA . THR A 1 203 ? -26.559 21.440 22.194 1.00 91.75 203 THR A CA 1
ATOM 1640 C C . THR A 1 203 ? -26.522 21.747 23.688 1.00 91.75 203 THR A C 1
ATOM 1642 O O . THR A 1 203 ? -27.228 22.643 24.139 1.00 91.75 203 THR A O 1
ATOM 1645 N N . GLU A 1 204 ? -25.665 21.071 24.452 1.00 93.88 204 GLU A N 1
ATOM 1646 C CA . GLU A 1 204 ? -25.457 21.349 25.878 1.00 93.88 204 GLU A CA 1
ATOM 1647 C C . GLU A 1 204 ? -24.949 22.777 26.108 1.00 93.88 204 GLU A C 1
ATOM 1649 O O . GLU A 1 204 ? -25.491 23.495 26.949 1.00 93.88 204 GLU A O 1
ATOM 1654 N N . ALA A 1 205 ? -23.965 23.225 25.320 1.00 90.50 205 ALA A N 1
ATOM 1655 C CA . ALA A 1 205 ? -23.452 24.591 25.396 1.00 90.50 205 ALA A CA 1
ATOM 1656 C C . ALA A 1 205 ? -24.523 25.640 25.048 1.00 90.50 205 ALA A C 1
ATOM 1658 O O . ALA A 1 205 ? -24.623 26.665 25.725 1.00 90.50 205 ALA A O 1
ATOM 1659 N N . LEU A 1 206 ? -25.348 25.380 24.026 1.00 92.19 206 LEU A N 1
ATOM 1660 C CA . LEU A 1 206 ? -26.455 26.262 23.654 1.00 92.19 206 LEU A CA 1
ATOM 1661 C C . LEU A 1 206 ? -27.508 26.339 24.765 1.00 92.19 206 LEU A C 1
ATOM 1663 O O . LEU A 1 206 ? -27.919 27.435 25.137 1.00 92.19 206 LEU A O 1
ATOM 1667 N N . ASN A 1 207 ? -27.906 25.198 25.330 1.00 90.88 207 ASN A N 1
ATOM 1668 C CA . ASN A 1 207 ? -28.882 25.147 26.418 1.00 90.88 207 ASN A CA 1
ATOM 1669 C C . ASN A 1 207 ? -28.380 25.893 27.659 1.00 90.88 207 ASN A C 1
ATOM 1671 O O . ASN A 1 207 ? -29.131 26.665 28.252 1.00 90.88 207 ASN A O 1
ATOM 1675 N N . ALA A 1 208 ? -27.102 25.734 28.013 1.00 89.50 208 ALA A N 1
ATOM 1676 C CA . ALA A 1 208 ? -26.493 26.474 29.114 1.00 89.50 208 ALA A CA 1
ATOM 1677 C C . ALA A 1 208 ? -26.492 27.994 28.865 1.00 89.50 208 ALA A C 1
ATOM 1679 O O . ALA A 1 208 ? -26.789 28.768 29.774 1.00 89.50 208 ALA A O 1
ATOM 1680 N N . ALA A 1 209 ? -26.202 28.432 27.636 1.00 88.88 209 ALA A N 1
ATOM 1681 C CA . ALA A 1 209 ? -26.232 29.847 27.270 1.00 88.88 209 ALA A CA 1
ATOM 1682 C C . ALA A 1 209 ? -27.650 30.439 27.331 1.00 88.88 209 ALA A C 1
ATOM 1684 O O . ALA A 1 209 ? -27.829 31.546 27.840 1.00 88.88 209 ALA A O 1
ATOM 1685 N N . VAL A 1 210 ? -28.657 29.696 26.859 1.00 90.50 210 VAL A N 1
ATOM 1686 C CA . VAL A 1 210 ? -30.072 30.090 26.957 1.00 90.50 210 VAL A CA 1
ATOM 1687 C C . VAL 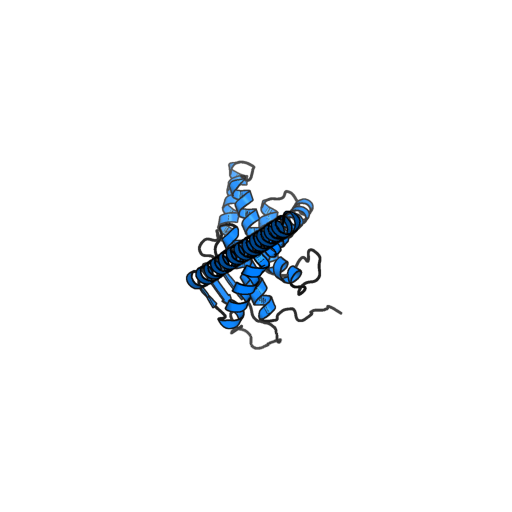A 1 210 ? -30.494 30.199 28.421 1.00 90.50 210 VAL A C 1
ATOM 1689 O O . VAL A 1 210 ? -31.082 31.201 28.817 1.00 90.50 210 VAL A O 1
ATOM 1692 N N . GLN A 1 211 ? -30.145 29.221 29.253 1.00 88.94 211 GLN A N 1
ATOM 1693 C CA . GLN A 1 211 ? -30.521 29.235 30.664 1.00 88.94 211 GLN A CA 1
ATOM 1694 C C . GLN A 1 211 ? -29.880 30.408 31.419 1.00 88.94 211 GLN A C 1
ATOM 1696 O O . GLN A 1 211 ? -30.572 31.135 32.127 1.00 88.94 211 GLN A O 1
ATOM 1701 N N . ALA A 1 212 ? -28.599 30.685 31.161 1.00 86.94 212 ALA A N 1
ATOM 1702 C CA . ALA A 1 212 ? -27.908 31.846 31.718 1.00 86.94 212 ALA A CA 1
ATOM 1703 C C . ALA A 1 212 ? -28.489 33.193 31.244 1.00 86.94 212 ALA A C 1
ATOM 1705 O O . ALA A 1 212 ? -28.373 34.191 31.952 1.00 86.94 212 ALA A O 1
ATOM 1706 N N . HIS A 1 213 ? -29.088 33.254 30.050 1.00 83.81 213 HIS A N 1
ATOM 1707 C CA . HIS A 1 213 ? -29.793 34.444 29.569 1.00 83.81 213 HIS A CA 1
ATOM 1708 C C . HIS A 1 213 ? -31.107 34.652 30.325 1.00 83.81 213 HIS A C 1
ATOM 1710 O O . HIS A 1 213 ? -31.355 35.739 30.838 1.00 83.81 213 HIS A O 1
ATOM 1716 N N . HIS A 1 214 ? -31.912 33.595 30.453 1.00 84.75 214 HIS A N 1
ATOM 1717 C CA . HIS A 1 214 ? -33.177 33.640 31.188 1.00 84.75 214 HIS A CA 1
ATOM 1718 C C . HIS A 1 214 ? -32.974 34.021 32.664 1.00 84.75 214 HIS A C 1
ATOM 1720 O O . HIS A 1 214 ? -33.760 34.786 33.209 1.00 84.75 214 HIS A O 1
ATOM 1726 N N . GLU A 1 215 ? -31.897 33.551 33.297 1.00 81.88 215 GLU A N 1
ATOM 1727 C CA . GLU A 1 215 ? -31.543 33.907 34.680 1.00 81.88 215 GLU A CA 1
ATOM 1728 C C . GLU A 1 215 ? -31.099 35.371 34.856 1.00 81.88 215 GLU A C 1
ATOM 1730 O O . GLU A 1 215 ? -31.097 35.870 35.977 1.00 81.88 215 GLU A O 1
ATOM 1735 N N . ARG A 1 216 ? -30.707 36.068 33.781 1.00 80.06 216 ARG A N 1
ATOM 1736 C CA . ARG A 1 216 ? -30.302 37.487 33.827 1.00 80.06 216 ARG A CA 1
ATOM 1737 C C . ARG A 1 216 ? -31.447 38.459 33.551 1.00 80.06 216 ARG A C 1
ATOM 1739 O O . ARG A 1 216 ? -31.306 39.638 33.863 1.00 80.06 216 ARG A O 1
ATOM 1746 N N . GLU A 1 217 ? -32.522 37.989 32.926 1.00 74.25 217 GLU A N 1
ATOM 1747 C CA . GLU A 1 217 ? -33.701 38.797 32.584 1.00 74.25 217 GLU A CA 1
ATOM 1748 C C . GLU A 1 217 ? -34.856 38.661 33.593 1.00 74.25 217 GLU A C 1
ATOM 1750 O O . GLU A 1 217 ? -35.828 39.412 33.496 1.00 74.25 217 GLU A O 1
ATOM 1755 N N . ALA A 1 218 ? -34.756 37.724 34.543 1.00 62.19 218 ALA A N 1
ATOM 1756 C CA . ALA A 1 218 ? -35.693 37.522 35.652 1.00 62.19 218 ALA A CA 1
ATOM 1757 C C . ALA A 1 218 ? -35.277 38.306 36.908 1.00 62.19 218 ALA A C 1
ATOM 1759 O O . ALA A 1 218 ? -36.190 38.806 37.605 1.00 62.19 218 ALA A O 1
#

Foldseek 3Di:
DDCPDQLADLLLQLLLQLQLQQLCVVLVFHFQKKFFDDDPDDPDDDPRPTDIDTHTPDDPPLVNLLVLLVCCCVVPVARDPVSVSSLLSLLLSLLLSVLSCVVVVSDPDDPDCDPDPSSVSSLVSLVSHDPDDVRSVVVSVVSNVVSNVSCVVCVVSSSQSSVVCSVPSMAGPVNSVVSVVVVVVVVVVVVVVVVVVVVVVVVVVVVVVVVVVVVVVD

Secondary structure (DSSP, 8-state):
---------HHHHHHHHHHHHHHHHHTT--EEEEEE----S-S---TT---EEEEESSPPPHHHHHHHHHHHHHHHSS--HHHHHHHHHHHHHHHHHHHHHHHTTSS-SS----S-HHHHHHHHHHHTT-SSHHHHHHHHHHHHHHHHHHHHHTHHHHHHHHHHHHHHSEEEHHHHHHHHHHHHHHHHHHHHHHHHHHHHHHHHHHHHHHHHHHHHH-

Sequence (218 aa):
MTQTAVYNSTSTVCLHEAAHAVIGDRLGTPPFEIVLRGSTKHKRKQPGDSPGWVYYEHSEPDERLRRRIEDSVLMRGYVTNEIRNAAEHHIIRDLAGIAAQQHSGTLPPGFVRTERDDFDRSERTAALLCANETERDWYLGWLYQRALSHVRDAWPTIKAVAGVLEAELYIDRMRFDAIIDDLRTAERERFFKQQTEAVTRSTEALNAAVQAHHEREA

Radius of gyration: 23.52 Å; chains: 1; bounding box: 67×68×68 Å

pLDDT: mean 79.18, std 17.47, range [29.12, 96.25]